Protein AF-A0A516G9T6-F1 (afdb_monomer)

Organism: NCBI:txid2594265

Radius of gyration: 24.26 Å; Cα contacts (8 Å, |Δi|>4): 160; chains: 1; bounding box: 57×53×66 Å

Mean predicted aligned error: 9.52 Å

pLDDT: mean 86.45, std 19.65, range [37.66, 98.88]

InterPro domains:
  IPR012312 Hemerythrin-like [PF01814] (5-90)

Structure (mmCIF, N/CA/C/O backbone):
data_AF-A0A516G9T6-F1
#
_entry.id   AF-A0A516G9T6-F1
#
loop_
_atom_site.group_PDB
_atom_site.id
_atom_site.type_symbol
_atom_site.label_atom_id
_atom_site.label_alt_id
_atom_site.label_comp_id
_atom_site.label_asym_id
_atom_site.label_entity_id
_atom_site.label_seq_id
_atom_site.pdbx_PDB_ins_code
_atom_site.Cartn_x
_atom_site.Cartn_y
_atom_site.Cartn_z
_atom_site.occupancy
_atom_site.B_iso_or_equiv
_atom_site.auth_seq_id
_atom_site.auth_comp_id
_atom_site.auth_asym_id
_atom_site.auth_atom_id
_atom_site.pdbx_PDB_model_num
ATOM 1 N N . MET A 1 1 ? 4.067 16.906 -18.704 1.00 44.69 1 MET A N 1
ATOM 2 C CA . MET A 1 1 ? 5.180 16.183 -18.070 1.00 44.69 1 MET A CA 1
ATOM 3 C C . MET A 1 1 ? 4.873 14.726 -18.298 1.00 44.69 1 MET A C 1
ATOM 5 O O . MET A 1 1 ? 3.733 14.348 -18.063 1.00 44.69 1 MET A O 1
ATOM 9 N N . GLU A 1 2 ? 5.794 13.986 -18.907 1.00 51.50 2 GLU A N 1
ATOM 10 C CA . GLU A 1 2 ? 5.689 12.526 -18.926 1.00 51.50 2 GLU A CA 1
ATOM 11 C C . GLU A 1 2 ? 5.876 12.095 -17.473 1.00 51.50 2 GLU A C 1
ATOM 13 O O . GLU A 1 2 ? 6.931 12.361 -16.913 1.00 51.50 2 GLU A O 1
ATOM 18 N N . ASN A 1 3 ? 4.812 11.589 -16.854 1.00 69.69 3 ASN A N 1
ATOM 19 C CA . ASN A 1 3 ? 4.854 11.039 -15.507 1.00 69.69 3 ASN A CA 1
ATOM 20 C C . ASN A 1 3 ? 5.353 9.601 -15.669 1.00 69.69 3 ASN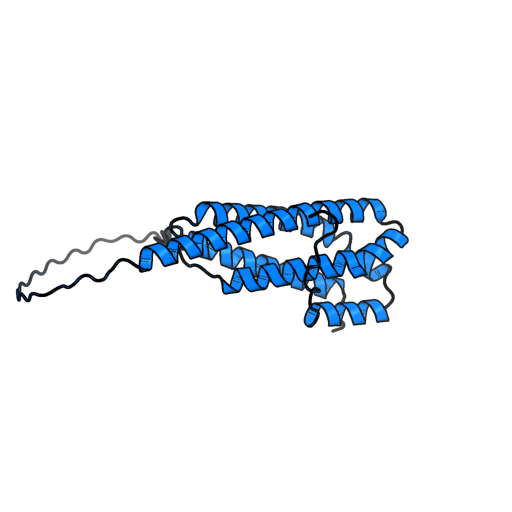 A C 1
ATOM 22 O O . ASN A 1 3 ? 4.732 8.811 -16.388 1.00 69.69 3 ASN A O 1
ATOM 26 N N . THR A 1 4 ? 6.529 9.299 -15.139 1.00 85.06 4 THR A N 1
ATOM 27 C CA . THR A 1 4 ? 7.123 7.961 -15.225 1.00 85.06 4 THR A CA 1
ATOM 28 C C . THR A 1 4 ? 6.288 6.951 -14.436 1.00 85.06 4 THR A C 1
ATOM 30 O O . THR A 1 4 ? 5.456 7.323 -13.608 1.00 85.06 4 THR A O 1
ATOM 33 N N . LEU A 1 5 ? 6.499 5.655 -14.689 1.00 90.69 5 LEU A N 1
ATOM 34 C CA . LEU A 1 5 ? 5.859 4.614 -13.881 1.00 90.69 5 LEU A CA 1
ATOM 35 C C . LEU A 1 5 ? 6.295 4.733 -12.412 1.00 90.69 5 LEU A C 1
ATOM 37 O O . LEU A 1 5 ? 5.455 4.642 -11.526 1.00 90.69 5 LEU A O 1
ATOM 41 N N . THR A 1 6 ? 7.581 5.017 -12.181 1.00 93.94 6 THR A N 1
ATOM 42 C CA . THR A 1 6 ? 8.147 5.281 -10.850 1.00 93.94 6 THR A CA 1
ATOM 43 C C . THR A 1 6 ? 7.409 6.417 -10.138 1.00 93.94 6 THR A C 1
ATOM 45 O O . THR A 1 6 ? 6.857 6.203 -9.068 1.00 93.94 6 THR A O 1
ATOM 48 N N . GLU A 1 7 ? 7.280 7.589 -10.768 1.00 93.06 7 GLU A N 1
ATOM 49 C CA . GLU A 1 7 ? 6.561 8.737 -10.182 1.00 93.06 7 GLU A CA 1
ATOM 50 C C . GLU A 1 7 ? 5.063 8.454 -9.951 1.00 93.06 7 GLU A C 1
ATOM 52 O O . GLU A 1 7 ? 4.405 9.107 -9.138 1.00 93.06 7 GLU A O 1
ATOM 57 N N . ALA A 1 8 ? 4.469 7.520 -10.700 1.00 93.50 8 ALA A N 1
ATOM 58 C CA . ALA A 1 8 ? 3.094 7.095 -10.469 1.00 93.50 8 ALA A CA 1
ATOM 59 C C . ALA A 1 8 ? 2.949 6.197 -9.239 1.00 93.50 8 ALA A C 1
ATOM 61 O O . ALA A 1 8 ? 2.001 6.408 -8.487 1.00 93.50 8 ALA A O 1
ATOM 62 N N . LEU A 1 9 ? 3.878 5.261 -9.044 1.00 96.69 9 LEU A N 1
ATOM 63 C CA . LEU A 1 9 ? 3.894 4.337 -7.911 1.00 96.69 9 LEU A CA 1
ATOM 64 C C . LEU A 1 9 ? 4.307 5.039 -6.608 1.00 96.69 9 LEU A C 1
ATOM 66 O O . LEU A 1 9 ? 3.605 4.907 -5.615 1.00 96.69 9 LEU A O 1
ATOM 70 N N . GLU A 1 10 ? 5.340 5.887 -6.631 1.00 97.06 10 GLU A N 1
ATOM 71 C CA . GLU A 1 10 ? 5.761 6.686 -5.462 1.00 97.06 10 GLU A CA 1
ATOM 72 C C . GLU A 1 10 ? 4.632 7.599 -4.957 1.00 97.06 10 GLU A C 1
ATOM 74 O O . GLU A 1 10 ? 4.370 7.689 -3.763 1.00 97.06 10 GLU A O 1
ATOM 79 N N . ARG A 1 11 ? 3.881 8.235 -5.867 1.00 96.25 11 ARG A N 1
ATOM 80 C CA . ARG A 1 11 ? 2.702 9.021 -5.470 1.00 96.25 11 ARG A CA 1
ATOM 81 C C . ARG A 1 11 ? 1.624 8.149 -4.822 1.00 96.25 11 ARG A C 1
ATOM 83 O O . ARG A 1 11 ? 0.916 8.619 -3.940 1.00 96.25 11 ARG A O 1
ATOM 90 N N . GLU A 1 12 ? 1.443 6.920 -5.297 1.00 97.00 12 GLU A N 1
ATOM 91 C CA . GLU A 1 12 ? 0.468 6.004 -4.710 1.00 97.00 12 GLU A CA 1
ATOM 92 C C . GLU A 1 12 ? 0.887 5.569 -3.298 1.00 97.00 12 GLU A C 1
ATOM 94 O O . GLU A 1 12 ? 0.025 5.514 -2.423 1.00 97.00 12 GLU A O 1
ATOM 99 N N . HIS A 1 13 ? 2.185 5.348 -3.055 1.00 98.38 13 HIS A N 1
ATOM 100 C CA . HIS A 1 13 ? 2.726 5.152 -1.705 1.00 98.38 13 HIS A CA 1
ATOM 101 C C . HIS A 1 13 ? 2.386 6.323 -0.790 1.00 98.38 13 HIS A C 1
ATOM 103 O O . HIS A 1 13 ? 1.753 6.113 0.243 1.00 98.38 13 HIS A O 1
ATOM 109 N N . ASP A 1 14 ? 2.699 7.552 -1.214 1.00 98.38 14 ASP A N 1
ATOM 110 C CA . ASP A 1 14 ? 2.382 8.762 -0.447 1.00 98.38 14 ASP A CA 1
ATOM 111 C C . ASP A 1 14 ? 0.879 8.844 -0.102 1.00 98.38 14 ASP A C 1
ATOM 113 O O . ASP A 1 14 ? 0.498 9.243 0.999 1.00 98.38 14 ASP A O 1
ATOM 117 N N . GLU A 1 15 ? -0.002 8.477 -1.041 1.00 97.94 15 GLU A N 1
ATOM 118 C CA . GLU A 1 15 ? -1.457 8.485 -0.844 1.00 97.94 15 GLU A CA 1
ATOM 119 C C . GLU A 1 15 ? -1.938 7.392 0.129 1.00 97.94 15 GLU A C 1
ATOM 121 O O . GLU A 1 15 ? -2.849 7.643 0.929 1.00 97.94 15 GLU A O 1
ATOM 126 N N . ILE A 1 16 ? -1.350 6.192 0.072 1.00 98.62 16 ILE A N 1
ATOM 127 C CA . ILE A 1 16 ? -1.644 5.079 0.986 1.00 98.62 16 ILE A CA 1
ATOM 128 C C . ILE A 1 16 ? -1.193 5.433 2.404 1.00 98.62 16 ILE A C 1
ATOM 130 O O . ILE A 1 16 ? -2.004 5.355 3.334 1.00 98.62 16 ILE A O 1
ATOM 134 N N . ASP A 1 17 ? 0.059 5.864 2.554 1.00 98.75 17 ASP A N 1
ATOM 135 C CA . ASP A 1 17 ? 0.666 6.197 3.841 1.00 98.75 17 ASP A CA 1
ATOM 136 C C . ASP A 1 17 ? -0.103 7.341 4.506 1.00 98.75 17 ASP A C 1
ATOM 138 O O . ASP A 1 17 ? -0.563 7.197 5.639 1.00 98.75 17 ASP A O 1
ATOM 142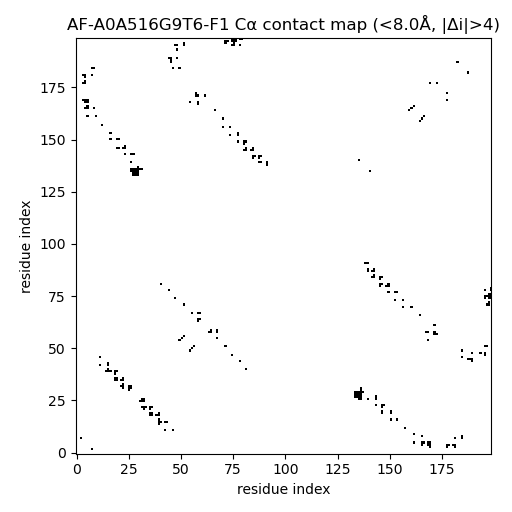 N N . ALA A 1 18 ? -0.395 8.422 3.773 1.00 98.62 18 ALA A N 1
ATOM 143 C CA . ALA A 1 18 ? -1.170 9.544 4.302 1.00 98.62 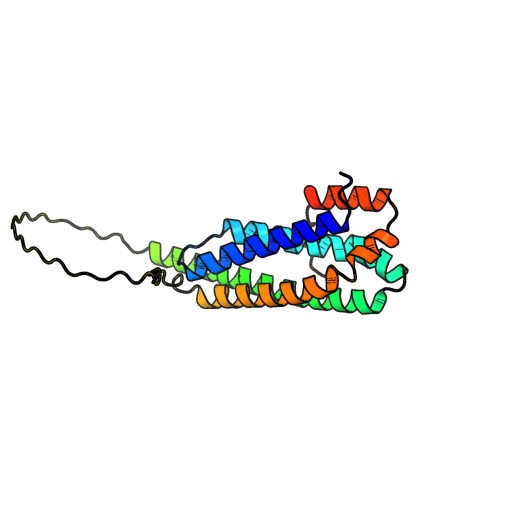18 ALA A CA 1
ATOM 144 C C . ALA A 1 18 ? -2.580 9.136 4.770 1.00 98.62 18 ALA A C 1
ATOM 146 O O . ALA A 1 18 ? -3.099 9.684 5.748 1.00 98.62 18 ALA A O 1
ATOM 147 N N . GLY A 1 19 ? -3.227 8.187 4.085 1.00 98.62 19 GLY A N 1
ATOM 148 C CA . GLY A 1 19 ? -4.538 7.671 4.481 1.00 98.62 19 GLY A CA 1
ATOM 149 C C . GLY A 1 19 ? -4.485 6.841 5.768 1.00 98.62 19 GLY A C 1
ATOM 150 O O . GLY A 1 19 ? -5.335 7.008 6.649 1.00 98.62 19 GLY A O 1
ATOM 151 N N . LEU A 1 20 ? -3.477 5.976 5.905 1.00 98.75 20 LEU A N 1
ATOM 152 C CA . LEU A 1 20 ? -3.258 5.168 7.108 1.00 98.75 20 LEU A CA 1
ATOM 153 C C . LEU A 1 20 ? -2.836 6.033 8.302 1.00 98.75 20 LEU A C 1
ATOM 155 O O . LEU A 1 20 ? -3.409 5.889 9.382 1.00 98.75 20 LEU A O 1
ATOM 159 N N . GLU A 1 21 ? -1.930 6.991 8.107 1.00 98.62 21 GLU A N 1
ATOM 160 C CA . GLU A 1 21 ? -1.541 7.977 9.123 1.00 98.62 21 GLU A CA 1
ATOM 161 C C . GLU A 1 21 ? -2.759 8.764 9.616 1.00 98.62 21 GLU A C 1
ATOM 163 O O . GLU A 1 21 ? -3.033 8.816 10.816 1.00 98.62 21 GLU A O 1
ATOM 168 N N . ALA A 1 22 ? -3.563 9.309 8.697 1.00 98.44 22 ALA A N 1
ATOM 169 C CA . ALA A 1 22 ? -4.764 10.060 9.048 1.00 98.44 22 ALA A CA 1
ATOM 170 C C . ALA A 1 22 ? -5.785 9.215 9.826 1.00 98.44 22 ALA A C 1
ATOM 172 O O . ALA A 1 22 ? -6.520 9.756 10.663 1.00 98.44 22 ALA A O 1
ATOM 173 N N . PHE A 1 23 ? -5.868 7.913 9.541 1.00 98.56 23 PHE A N 1
ATOM 174 C CA . PHE A 1 23 ? -6.701 6.981 10.289 1.00 98.56 23 PHE A CA 1
ATOM 175 C C . PHE A 1 23 ? -6.148 6.725 11.700 1.00 98.56 23 PHE A C 1
ATOM 177 O O . PHE A 1 23 ? -6.901 6.887 12.665 1.00 98.56 23 PHE A O 1
ATOM 184 N N . GLY A 1 24 ? -4.858 6.398 11.830 1.00 97.81 24 GLY A N 1
ATOM 185 C CA . GLY A 1 24 ? -4.181 6.164 13.111 1.00 97.81 24 GLY A CA 1
ATOM 186 C C . GLY A 1 24 ? -4.242 7.378 14.041 1.00 97.81 24 GLY A C 1
ATOM 187 O O . GLY A 1 24 ? -4.751 7.279 15.158 1.00 97.81 24 GLY A O 1
ATOM 188 N N . GLU A 1 25 ? -3.880 8.564 13.539 1.00 97.06 25 GLU A N 1
ATOM 189 C CA . GLU A 1 25 ? -4.024 9.835 14.265 1.00 97.06 25 GLU A CA 1
ATOM 190 C C . GLU A 1 25 ? -5.480 10.102 14.671 1.00 97.06 25 GLU A C 1
ATOM 192 O O . GLU A 1 25 ? -5.764 10.676 15.726 1.00 97.06 25 GLU A O 1
ATOM 197 N N . GLY A 1 26 ? -6.427 9.693 13.823 1.00 96.81 26 GLY A N 1
ATOM 198 C CA . GLY A 1 26 ? -7.848 9.733 14.124 1.00 96.81 26 GLY A CA 1
ATOM 199 C C . GLY A 1 26 ? -8.184 8.910 15.365 1.00 96.81 26 GLY A C 1
ATOM 200 O O . GLY A 1 26 ? -8.825 9.432 16.280 1.00 96.81 26 GLY A O 1
ATOM 201 N N . LEU A 1 27 ? -7.730 7.656 15.432 1.00 95.75 27 LEU A N 1
ATOM 202 C CA . LEU A 1 27 ? -7.949 6.783 16.587 1.00 95.75 27 LEU A CA 1
ATOM 203 C C . LEU A 1 27 ? -7.363 7.378 17.871 1.00 95.75 27 LEU A C 1
ATOM 205 O O . LEU A 1 27 ? -8.071 7.442 18.880 1.00 95.75 27 LEU A O 1
ATOM 209 N N . ASP A 1 28 ? -6.134 7.886 17.823 1.00 93.62 28 ASP A N 1
ATOM 210 C CA . ASP A 1 28 ? -5.468 8.523 18.966 1.00 93.62 28 ASP A CA 1
ATOM 211 C C . ASP A 1 28 ? -6.190 9.789 19.432 1.00 93.62 28 ASP A C 1
ATOM 213 O O . ASP A 1 28 ? -6.261 10.084 20.629 1.00 93.62 28 ASP A O 1
ATOM 217 N N . ALA A 1 29 ? -6.797 10.515 18.492 1.00 94.00 29 ALA A N 1
ATOM 218 C CA . ALA A 1 29 ? -7.570 11.712 18.775 1.00 94.00 29 ALA A CA 1
ATOM 219 C C . ALA A 1 29 ? -9.034 11.443 19.181 1.00 94.00 29 ALA A C 1
ATOM 221 O O . ALA A 1 29 ? -9.794 12.395 19.386 1.00 94.00 29 ALA A O 1
ATOM 222 N N . GLY A 1 30 ? -9.463 10.180 19.263 1.00 93.62 30 GLY A N 1
ATOM 223 C CA . GLY A 1 30 ? -10.852 9.827 19.573 1.00 93.62 30 GLY A CA 1
ATOM 224 C C . GLY A 1 30 ? -11.828 10.030 18.406 1.00 93.62 30 GLY A C 1
ATOM 225 O O . GLY A 1 30 ? -13.038 10.111 18.617 1.00 93.62 30 GLY A O 1
ATOM 226 N N . ASN A 1 31 ? -11.324 10.135 17.177 1.00 93.12 31 ASN A N 1
ATOM 227 C CA . ASN A 1 31 ? -12.076 10.392 15.954 1.00 93.12 31 ASN A CA 1
ATOM 228 C C . ASN A 1 31 ? -11.954 9.224 14.963 1.00 93.12 31 ASN A C 1
ATOM 230 O O . ASN A 1 31 ? -10.957 9.078 14.260 1.00 93.12 31 ASN A O 1
ATOM 234 N N . PHE A 1 32 ? -13.007 8.420 14.853 1.00 94.69 32 PHE A N 1
ATOM 235 C CA . PHE A 1 32 ? -13.027 7.277 13.945 1.00 94.69 32 PHE A CA 1
ATOM 236 C C . PHE A 1 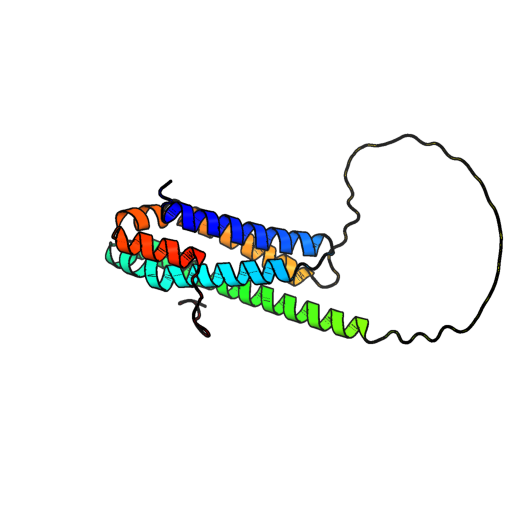32 ? -13.192 7.708 12.475 1.00 94.69 32 PHE A C 1
ATOM 238 O O . PHE A 1 32 ? -14.267 8.160 12.076 1.00 94.69 32 PHE A O 1
ATOM 245 N N . ARG A 1 33 ? -12.141 7.545 11.657 1.00 95.50 33 ARG A N 1
ATOM 246 C CA . ARG A 1 33 ? -12.108 7.946 10.236 1.00 95.50 33 ARG A CA 1
ATOM 247 C C . ARG A 1 33 ? -12.195 6.754 9.275 1.00 95.50 33 ARG A C 1
ATOM 249 O O . ARG A 1 33 ? -11.268 6.489 8.519 1.00 95.50 33 ARG A O 1
ATOM 256 N N . GLU A 1 34 ? -13.319 6.042 9.291 1.00 94.81 34 GLU A N 1
ATOM 257 C CA . GLU A 1 34 ? -13.524 4.825 8.480 1.00 94.81 34 GLU A CA 1
ATOM 258 C C . GLU A 1 34 ? -13.224 5.005 6.981 1.00 94.81 34 GLU A C 1
ATOM 260 O O . GLU A 1 34 ? -12.648 4.118 6.349 1.00 94.81 34 GLU A O 1
ATOM 265 N N . ASP A 1 35 ? -13.594 6.155 6.416 1.00 97.00 35 ASP A N 1
ATOM 266 C CA . ASP A 1 35 ? -13.404 6.442 4.992 1.00 97.00 35 ASP A CA 1
ATOM 267 C C . ASP A 1 35 ? -11.921 6.570 4.599 1.00 97.00 35 ASP A C 1
ATOM 269 O O . ASP A 1 35 ? -11.590 6.331 3.437 1.00 97.00 35 ASP A O 1
ATOM 273 N N . GLU A 1 36 ? -11.034 6.955 5.529 1.00 98.06 36 GLU A N 1
ATOM 274 C CA . GLU A 1 36 ? -9.581 6.998 5.287 1.00 98.06 36 GLU A CA 1
ATOM 275 C C . GLU A 1 36 ? -9.022 5.579 5.191 1.00 98.06 36 GLU A C 1
ATOM 277 O O . GLU A 1 36 ? -8.430 5.224 4.172 1.00 98.06 36 GLU A O 1
ATOM 282 N N . LEU A 1 37 ? -9.320 4.731 6.185 1.00 98.44 37 LEU A N 1
ATOM 283 C CA . LEU A 1 37 ? -8.905 3.327 6.173 1.00 98.44 37 LEU A CA 1
ATOM 284 C C . LEU A 1 37 ? -9.442 2.596 4.943 1.00 98.44 37 LEU A C 1
ATOM 286 O O . LEU A 1 37 ? -8.699 1.896 4.268 1.00 98.44 37 LEU A O 1
ATOM 290 N N . THR A 1 38 ? -10.725 2.778 4.622 1.00 98.06 38 THR A N 1
ATOM 291 C CA . THR A 1 38 ? -11.356 2.095 3.485 1.00 98.06 38 THR A CA 1
ATOM 292 C C . THR A 1 38 ? -10.662 2.442 2.170 1.00 98.06 38 THR A C 1
ATOM 294 O O . THR A 1 38 ? -10.434 1.558 1.344 1.00 98.06 38 THR A O 1
ATOM 297 N N . ARG A 1 39 ? -10.313 3.718 1.962 1.00 97.56 39 ARG A N 1
ATOM 298 C CA . ARG A 1 39 ? -9.598 4.155 0.757 1.00 97.56 39 ARG A CA 1
ATOM 299 C C . ARG A 1 39 ? -8.169 3.626 0.725 1.00 97.56 39 ARG A C 1
ATOM 301 O O . ARG A 1 39 ? -7.785 3.051 -0.290 1.00 97.56 39 ARG A O 1
ATOM 308 N N . ALA A 1 40 ? -7.422 3.773 1.818 1.00 98.56 40 ALA A N 1
ATOM 309 C CA . ALA A 1 40 ? -6.033 3.328 1.892 1.00 98.56 40 ALA A CA 1
ATOM 310 C C . ALA A 1 40 ? -5.909 1.803 1.737 1.00 98.56 40 ALA A C 1
ATOM 312 O O . ALA A 1 40 ? -5.104 1.332 0.942 1.00 98.56 40 ALA A O 1
ATOM 313 N N . ALA A 1 41 ? -6.772 1.022 2.392 1.00 98.56 41 ALA A N 1
ATOM 314 C CA . ALA A 1 41 ? -6.790 -0.437 2.282 1.00 98.56 41 ALA A CA 1
ATOM 315 C C . ALA A 1 41 ? -7.116 -0.918 0.858 1.00 98.56 41 ALA A C 1
ATOM 317 O O . ALA A 1 41 ? -6.522 -1.878 0.362 1.00 98.56 41 ALA A O 1
ATOM 318 N N . GLN A 1 42 ? -8.055 -0.254 0.175 1.00 97.62 42 GLN A N 1
ATOM 319 C CA . GLN A 1 42 ? -8.372 -0.559 -1.223 1.00 97.62 42 GLN A CA 1
ATOM 320 C C . GLN A 1 42 ? -7.210 -0.215 -2.158 1.00 97.62 42 GLN A C 1
ATOM 322 O O . GLN A 1 42 ? -6.903 -1.016 -3.042 1.00 97.62 42 GLN A O 1
ATOM 327 N N . ALA A 1 43 ? -6.572 0.941 -1.960 1.00 97.94 43 ALA A N 1
ATOM 328 C CA . ALA A 1 43 ? -5.399 1.352 -2.722 1.00 97.94 43 ALA A CA 1
ATOM 329 C C . ALA A 1 43 ? -4.232 0.380 -2.505 1.00 97.94 43 ALA A C 1
ATOM 331 O O . ALA A 1 43 ? -3.733 -0.171 -3.476 1.00 97.94 43 ALA A O 1
ATOM 332 N N . LEU A 1 44 ? -3.900 0.044 -1.256 1.00 98.62 44 LEU A N 1
ATOM 333 C CA . LEU A 1 44 ? -2.813 -0.876 -0.915 1.00 98.62 44 LEU A CA 1
ATOM 334 C C . LEU A 1 44 ? -3.008 -2.278 -1.508 1.00 98.62 44 LEU A C 1
ATOM 336 O O . LEU A 1 44 ? -2.104 -2.828 -2.135 1.00 98.62 44 LEU A O 1
ATOM 340 N N . ARG A 1 45 ? -4.210 -2.859 -1.403 1.00 98.62 45 ARG A N 1
ATOM 341 C CA . ARG A 1 45 ? -4.487 -4.161 -2.038 1.00 98.62 45 ARG A CA 1
ATOM 342 C C . ARG A 1 45 ? -4.412 -4.090 -3.564 1.00 98.62 45 ARG A C 1
ATOM 344 O O . ARG A 1 45 ? -3.929 -5.024 -4.205 1.00 98.62 45 ARG A O 1
ATOM 351 N N . ARG A 1 46 ? -4.887 -2.989 -4.157 1.00 98.12 46 ARG A N 1
ATOM 352 C CA . ARG A 1 46 ? -4.788 -2.747 -5.602 1.00 98.12 46 ARG A CA 1
ATOM 353 C C . ARG A 1 46 ? -3.326 -2.611 -6.040 1.00 98.12 46 ARG A C 1
ATOM 355 O O . ARG A 1 46 ? -2.975 -3.169 -7.077 1.00 98.12 46 ARG A O 1
ATOM 362 N N . HIS A 1 47 ? -2.513 -1.906 -5.267 1.00 98.38 47 HIS A N 1
ATOM 363 C CA . HIS A 1 47 ? -1.091 -1.704 -5.502 1.00 98.38 47 HIS A CA 1
ATOM 364 C C . HIS A 1 47 ? -0.346 -3.046 -5.525 1.00 98.38 47 HIS A C 1
ATOM 366 O O . HIS A 1 47 ? 0.182 -3.437 -6.564 1.00 98.38 47 HIS A O 1
ATOM 372 N N . ILE A 1 48 ? -0.482 -3.847 -4.463 1.00 98.62 48 ILE A N 1
ATOM 373 C CA . ILE A 1 48 ? 0.100 -5.198 -4.378 1.00 98.62 48 ILE A CA 1
ATOM 374 C C . ILE A 1 48 ? -0.329 -6.074 -5.570 1.00 98.62 48 ILE A C 1
ATOM 376 O O . ILE A 1 48 ? 0.486 -6.779 -6.170 1.00 98.62 48 ILE A O 1
ATOM 380 N N . TYR A 1 49 ? -1.608 -6.018 -5.966 1.00 98.62 49 TYR A N 1
ATOM 381 C CA . TYR A 1 49 ? -2.089 -6.744 -7.144 1.00 98.62 49 TYR A CA 1
ATOM 382 C C . TYR A 1 49 ? -1.385 -6.312 -8.435 1.00 98.62 49 TYR A C 1
ATOM 384 O O . TYR A 1 49 ? -1.022 -7.181 -9.237 1.00 98.62 49 TYR A O 1
ATOM 392 N N . LEU A 1 50 ? -1.210 -5.003 -8.662 1.00 98.19 50 LEU A N 1
ATOM 393 C CA . LEU A 1 50 ? -0.505 -4.495 -9.840 1.00 98.19 50 LEU A CA 1
ATOM 394 C C . LEU A 1 50 ? 0.891 -5.078 -9.916 1.00 98.19 50 LEU A C 1
ATOM 396 O O . LEU A 1 50 ? 1.326 -5.549 -10.971 1.00 98.19 50 LEU A O 1
ATOM 400 N N . GLU A 1 51 ? 1.588 -5.042 -8.794 1.00 98.31 51 GLU A N 1
ATOM 401 C CA . GLU A 1 51 ? 2.989 -5.388 -8.759 1.00 98.31 51 GLU A CA 1
ATOM 402 C C . GLU A 1 51 ? 3.195 -6.877 -8.965 1.00 98.31 51 GLU A C 1
ATOM 404 O O . GLU A 1 51 ? 3.916 -7.286 -9.878 1.00 98.31 51 GLU A O 1
ATOM 409 N N . GLU A 1 52 ? 2.480 -7.708 -8.212 1.00 98.69 52 GLU A N 1
ATOM 410 C CA . GLU A 1 52 ? 2.589 -9.160 -8.324 1.00 98.69 52 GLU A CA 1
ATOM 411 C C . GLU A 1 52 ? 2.138 -9.676 -9.694 1.00 98.69 52 GLU A C 1
ATOM 413 O O . GLU A 1 52 ? 2.729 -10.620 -10.237 1.00 98.69 52 GLU A O 1
ATOM 418 N N . THR A 1 53 ? 1.118 -9.045 -10.280 1.00 97.94 53 THR A N 1
ATOM 419 C CA . THR A 1 53 ? 0.517 -9.501 -11.539 1.00 97.94 53 THR A CA 1
ATOM 420 C C . THR A 1 53 ? 1.256 -8.977 -12.764 1.00 97.94 53 THR A C 1
ATOM 422 O O . THR A 1 53 ? 1.389 -9.710 -13.749 1.00 97.94 53 THR A O 1
ATOM 425 N N . PHE A 1 54 ? 1.744 -7.736 -12.735 1.00 96.50 54 PHE A N 1
ATOM 426 C CA . PHE A 1 54 ? 2.255 -7.067 -13.932 1.00 96.50 54 PHE A CA 1
ATOM 427 C C . PHE A 1 54 ? 3.710 -6.609 -13.828 1.00 96.50 54 PHE A C 1
ATOM 429 O O . PHE A 1 54 ? 4.436 -6.745 -14.814 1.00 96.50 54 PHE A O 1
ATOM 436 N N . LEU A 1 55 ? 4.166 -6.113 -12.674 1.00 97.50 55 LEU A N 1
ATOM 437 C CA . LEU A 1 55 ? 5.521 -5.563 -12.526 1.00 97.50 55 LEU A CA 1
ATOM 438 C C . LEU A 1 55 ? 6.567 -6.648 -12.229 1.00 97.50 55 LEU A C 1
ATOM 440 O O . LEU A 1 55 ? 7.597 -6.751 -12.896 1.00 97.50 55 LEU A O 1
ATOM 444 N N . PHE A 1 56 ? 6.306 -7.512 -11.255 1.00 98.44 56 PHE A N 1
ATOM 445 C CA . PHE A 1 56 ? 7.248 -8.523 -10.785 1.00 98.44 56 PHE A CA 1
ATOM 446 C C . PHE A 1 56 ? 7.535 -9.635 -11.804 1.00 98.44 56 PHE A C 1
ATOM 448 O O . PHE A 1 56 ? 8.690 -10.072 -11.881 1.00 98.44 56 PHE A O 1
ATOM 455 N N . PRO A 1 57 ? 6.579 -10.129 -12.620 1.00 97.94 57 PRO A N 1
ATOM 456 C CA . PRO A 1 57 ? 6.881 -11.151 -13.623 1.00 97.94 57 PRO A CA 1
ATOM 457 C C . PRO A 1 57 ? 7.983 -10.757 -14.631 1.00 97.94 57 PRO A C 1
ATOM 459 O O . PRO A 1 57 ? 8.943 -11.528 -14.761 1.00 97.94 57 PRO A O 1
ATOM 462 N N . PRO A 1 58 ? 7.936 -9.590 -15.310 1.00 97.31 58 PRO A N 1
ATOM 463 C CA . PRO A 1 58 ? 9.020 -9.174 -16.200 1.00 97.31 58 PRO A CA 1
ATOM 464 C C . PRO A 1 58 ? 10.328 -8.879 -15.452 1.00 97.31 58 PRO A C 1
ATOM 466 O O . PRO A 1 58 ? 11.398 -9.205 -15.969 1.00 97.31 58 PRO A O 1
ATOM 469 N N . LEU A 1 59 ? 10.283 -8.366 -14.217 1.00 97.94 59 LEU A N 1
ATOM 470 C CA . LEU A 1 59 ? 11.487 -8.174 -13.398 1.00 97.94 59 LEU A CA 1
ATOM 471 C C . LEU A 1 59 ? 12.183 -9.502 -13.064 1.00 97.94 59 LEU A C 1
ATOM 473 O O . LEU A 1 59 ? 13.403 -9.623 -13.220 1.00 97.94 59 LEU A O 1
ATOM 477 N N . ARG A 1 60 ? 11.424 -10.539 -12.683 1.00 97.75 60 ARG A N 1
ATOM 478 C CA . ARG A 1 60 ? 11.962 -11.898 -12.481 1.00 97.75 60 ARG A CA 1
ATOM 479 C C . ARG A 1 60 ? 12.622 -12.424 -13.752 1.00 97.75 60 ARG A C 1
ATOM 481 O O . ARG A 1 60 ? 13.731 -12.954 -13.683 1.00 97.75 60 ARG A O 1
ATOM 488 N N . ALA A 1 61 ? 11.977 -12.242 -14.906 1.00 97.75 61 ALA A N 1
ATOM 489 C CA . ALA A 1 61 ? 12.525 -12.649 -16.200 1.00 97.75 61 ALA A CA 1
ATOM 490 C C . ALA A 1 61 ? 13.824 -11.899 -16.561 1.00 97.75 61 ALA A C 1
ATOM 492 O O . ALA A 1 61 ? 14.696 -12.469 -17.216 1.00 97.75 61 ALA A O 1
ATOM 493 N N . ALA A 1 62 ? 13.983 -10.662 -16.084 1.00 96.88 62 ALA A N 1
ATOM 494 C CA . ALA A 1 62 ? 15.189 -9.851 -16.238 1.00 96.88 62 ALA A CA 1
ATOM 495 C C . ALA A 1 62 ? 16.296 -10.154 -15.204 1.00 96.88 62 ALA A C 1
ATOM 497 O O . ALA A 1 62 ? 17.339 -9.502 -15.215 1.00 96.88 62 ALA A O 1
ATOM 498 N N . GLY A 1 63 ? 16.110 -11.149 -14.328 1.00 97.62 63 GLY A N 1
ATOM 499 C CA . GLY A 1 63 ? 17.119 -11.584 -13.358 1.00 97.62 63 GLY A CA 1
ATOM 500 C C . GLY A 1 63 ? 16.992 -10.972 -11.960 1.00 97.62 63 GLY A C 1
ATOM 501 O O . GLY A 1 63 ? 17.825 -11.267 -11.105 1.00 97.62 63 GLY A O 1
ATOM 502 N N . MET A 1 64 ? 15.937 -10.203 -11.676 1.00 97.88 64 MET A N 1
ATOM 503 C CA . MET A 1 64 ? 15.673 -9.597 -10.357 1.00 97.88 64 MET A CA 1
ATOM 504 C C . MET A 1 64 ? 15.011 -10.564 -9.366 1.00 97.88 64 MET A C 1
ATOM 506 O O . MET A 1 64 ? 14.225 -10.157 -8.515 1.00 97.88 64 MET A O 1
ATOM 510 N N . LEU A 1 65 ? 15.299 -11.865 -9.459 1.00 97.56 65 LEU A N 1
ATOM 511 C CA . LEU A 1 65 ? 14.613 -12.859 -8.634 1.00 97.56 65 LEU A CA 1
ATOM 512 C C . LEU A 1 65 ? 14.806 -12.626 -7.120 1.00 97.56 65 LEU A C 1
ATOM 514 O O . LEU A 1 65 ? 13.797 -12.634 -6.422 1.00 97.56 65 LEU A O 1
ATOM 518 N N . PRO A 1 66 ? 16.026 -12.397 -6.581 1.00 98.19 66 PRO A N 1
ATOM 519 C CA . PRO A 1 66 ? 16.180 -12.220 -5.137 1.00 98.19 66 PRO A CA 1
ATOM 520 C C . PRO A 1 66 ? 15.446 -10.988 -4.575 1.00 98.19 66 PRO A C 1
ATOM 522 O O . PRO A 1 66 ? 14.730 -11.176 -3.597 1.00 98.19 66 PRO A O 1
ATOM 525 N N . PRO A 1 67 ? 15.534 -9.778 -5.176 1.00 98.00 67 PRO A N 1
ATOM 526 C CA . PRO A 1 67 ? 14.725 -8.635 -4.740 1.00 98.00 67 PRO A CA 1
ATOM 527 C C . PRO A 1 67 ? 13.218 -8.905 -4.795 1.00 98.00 67 PRO A C 1
ATOM 529 O O . PRO A 1 67 ? 12.526 -8.655 -3.817 1.00 98.00 67 PRO A O 1
ATOM 532 N N . VAL A 1 68 ? 12.715 -9.511 -5.877 1.00 98.69 68 VAL A N 1
ATOM 533 C CA . VAL A 1 68 ? 11.279 -9.818 -5.997 1.00 98.69 68 VAL A CA 1
ATOM 534 C C . VAL A 1 68 ? 10.808 -10.805 -4.923 1.00 98.69 68 VAL A C 1
ATOM 536 O O . VAL A 1 68 ? 9.713 -10.658 -4.398 1.00 98.69 68 VAL A O 1
ATOM 539 N N . LEU A 1 69 ? 11.614 -11.806 -4.554 1.00 98.50 69 LEU A N 1
ATOM 540 C CA . LEU A 1 69 ? 11.240 -12.738 -3.480 1.00 98.50 69 LEU A CA 1
ATOM 541 C C . LEU A 1 69 ? 11.143 -12.059 -2.106 1.00 98.50 69 LEU A C 1
ATOM 543 O O . LEU A 1 69 ? 10.385 -12.534 -1.262 1.00 98.50 69 LEU A O 1
ATOM 547 N N . VAL A 1 70 ? 11.907 -10.986 -1.879 1.00 98.62 70 VAL A N 1
ATOM 548 C CA . VAL A 1 70 ? 11.785 -10.162 -0.669 1.00 98.62 70 VAL A CA 1
ATOM 549 C C . VAL A 1 70 ? 10.457 -9.407 -0.692 1.00 98.62 70 VAL A C 1
ATOM 551 O O . VAL A 1 70 ? 9.701 -9.538 0.265 1.00 98.62 70 VAL A O 1
ATOM 554 N N . MET A 1 71 ? 10.126 -8.738 -1.803 1.00 98.75 71 MET A N 1
ATOM 555 C CA . MET A 1 71 ? 8.853 -8.014 -1.948 1.00 98.75 71 MET A CA 1
ATOM 556 C C . MET A 1 71 ? 7.648 -8.938 -1.759 1.00 98.75 71 MET A C 1
ATOM 558 O O . MET A 1 71 ? 6.801 -8.662 -0.925 1.00 98.75 71 MET A O 1
ATOM 562 N N . LEU A 1 72 ? 7.626 -10.115 -2.399 1.00 98.81 72 LEU A N 1
ATOM 563 C CA . LEU A 1 72 ? 6.527 -11.080 -2.234 1.00 98.81 72 LEU A CA 1
ATOM 564 C C . LEU A 1 72 ? 6.338 -11.550 -0.784 1.00 98.81 72 LEU A C 1
ATOM 566 O O . LEU A 1 72 ? 5.219 -11.829 -0.361 1.00 98.81 72 LEU A O 1
ATOM 570 N N . ARG A 1 73 ? 7.427 -11.681 -0.017 1.00 98.81 73 ARG A N 1
ATOM 571 C CA . ARG A 1 73 ? 7.335 -12.039 1.403 1.00 98.81 73 ARG A CA 1
ATOM 572 C C . ARG A 1 73 ? 6.743 -10.893 2.217 1.00 98.81 73 ARG A C 1
ATOM 574 O O . ARG A 1 73 ? 5.906 -11.142 3.081 1.00 98.81 73 ARG A O 1
ATOM 581 N N . GLU A 1 74 ? 7.201 -9.678 1.955 1.00 98.81 74 GLU A N 1
ATOM 582 C CA . GLU A 1 74 ? 6.758 -8.473 2.654 1.00 98.81 74 GLU A CA 1
ATOM 583 C C . GLU A 1 74 ? 5.310 -8.133 2.312 1.00 98.81 74 GLU A C 1
ATOM 585 O O . GLU A 1 74 ? 4.542 -7.863 3.222 1.00 98.81 74 GLU A O 1
ATOM 590 N N . HIS A 1 75 ? 4.876 -8.313 1.064 1.00 98.88 75 HIS A N 1
ATOM 591 C CA . HIS A 1 75 ? 3.465 -8.225 0.681 1.00 98.88 75 HIS A CA 1
ATOM 592 C C . HIS A 1 75 ? 2.591 -9.183 1.485 1.00 98.88 75 HIS A C 1
ATOM 594 O O . HIS A 1 75 ? 1.503 -8.812 1.907 1.00 98.88 75 HIS A O 1
ATOM 600 N N . GLY A 1 76 ? 3.056 -10.411 1.736 1.00 98.88 76 GLY A N 1
ATOM 601 C CA . GLY A 1 76 ? 2.341 -11.358 2.593 1.00 98.88 76 GLY A CA 1
ATOM 602 C C . GLY A 1 76 ? 2.242 -10.902 4.053 1.00 98.88 76 GLY A C 1
ATOM 603 O O . GLY A 1 76 ? 1.255 -11.174 4.730 1.00 98.88 76 GLY A O 1
ATOM 604 N N . GLU A 1 77 ? 3.264 -10.219 4.564 1.00 98.88 77 GLU A N 1
ATOM 605 C CA . GLU A 1 77 ? 3.251 -9.624 5.903 1.00 98.88 77 GLU A CA 1
ATOM 606 C C . GLU A 1 77 ? 2.317 -8.411 5.972 1.00 98.88 77 GLU A C 1
ATOM 608 O O . GLU A 1 77 ? 1.400 -8.413 6.791 1.00 98.88 77 GLU A O 1
ATOM 613 N N . ILE A 1 78 ? 2.464 -7.462 5.046 1.00 98.88 78 ILE A N 1
ATOM 614 C CA . ILE A 1 78 ? 1.587 -6.298 4.857 1.00 98.88 78 ILE A CA 1
ATOM 615 C C . ILE A 1 78 ? 0.124 -6.738 4.762 1.00 98.88 78 ILE A C 1
ATOM 617 O O . ILE A 1 78 ? -0.731 -6.210 5.470 1.00 98.88 78 ILE A O 1
ATOM 621 N N . TRP A 1 79 ? -0.168 -7.741 3.930 1.00 98.88 79 TRP A N 1
ATOM 622 C CA . TRP A 1 79 ? -1.523 -8.242 3.716 1.00 98.88 79 TRP A CA 1
ATOM 623 C C . TRP A 1 79 ? -2.155 -8.768 5.004 1.00 98.88 79 TRP A C 1
ATOM 625 O O . TRP A 1 79 ? -3.273 -8.387 5.343 1.00 98.88 79 TRP A O 1
ATOM 635 N N . ARG A 1 80 ? -1.434 -9.608 5.757 1.00 98.88 80 ARG A N 1
ATOM 636 C CA . ARG A 1 80 ? -1.934 -10.150 7.028 1.00 98.88 80 ARG A CA 1
ATOM 637 C C . ARG A 1 80 ? -2.118 -9.074 8.093 1.00 98.88 80 ARG A C 1
ATOM 639 O O . ARG A 1 80 ? -3.082 -9.146 8.850 1.00 98.88 80 ARG A O 1
ATOM 646 N N . THR A 1 81 ? -1.216 -8.098 8.165 1.00 98.88 81 THR A N 1
ATOM 647 C CA . THR A 1 81 ? -1.337 -6.983 9.113 1.00 98.88 81 THR A CA 1
ATOM 648 C C . THR A 1 81 ? -2.532 -6.096 8.762 1.00 98.88 81 THR A C 1
ATOM 650 O O . THR A 1 81 ? -3.290 -5.718 9.653 1.00 98.88 81 THR A O 1
ATOM 653 N N . LEU A 1 82 ? -2.769 -5.833 7.472 1.00 98.88 82 LEU A N 1
ATOM 654 C CA . LEU A 1 82 ? -3.958 -5.116 7.011 1.00 98.88 82 LEU A CA 1
ATOM 655 C C . LEU A 1 82 ? -5.253 -5.887 7.319 1.00 98.88 82 LEU A C 1
ATOM 657 O O . LEU A 1 82 ? -6.212 -5.282 7.793 1.00 98.88 82 LEU A O 1
ATOM 661 N N . ASP A 1 83 ? -5.281 -7.205 7.102 1.00 98.75 83 ASP A N 1
ATOM 662 C CA . ASP A 1 83 ? -6.431 -8.048 7.461 1.00 98.75 83 ASP A CA 1
ATOM 663 C C . ASP A 1 83 ? -6.720 -7.972 8.977 1.00 98.75 83 ASP A C 1
ATOM 665 O O . ASP A 1 83 ? -7.865 -7.771 9.381 1.00 98.75 83 ASP A O 1
ATOM 669 N N . ALA A 1 84 ? -5.685 -8.053 9.823 1.00 98.75 84 ALA A N 1
ATOM 670 C CA . ALA A 1 84 ? -5.830 -7.931 11.277 1.00 98.75 84 ALA A CA 1
ATOM 671 C C . ALA A 1 84 ? -6.347 -6.544 11.705 1.00 98.75 84 ALA A C 1
ATOM 673 O O . ALA A 1 84 ? -7.207 -6.440 12.582 1.00 98.75 84 ALA A O 1
ATOM 674 N N . LEU A 1 85 ? -5.865 -5.478 11.059 1.00 98.69 85 LEU A N 1
ATOM 675 C CA . LEU A 1 85 ? -6.360 -4.121 11.274 1.00 98.69 85 LEU A CA 1
ATOM 676 C C . LEU A 1 85 ? -7.854 -4.002 10.934 1.00 98.69 85 LEU A C 1
ATOM 678 O O . LEU A 1 85 ? -8.635 -3.477 11.731 1.00 98.69 85 LEU A O 1
ATOM 682 N N . GLU A 1 86 ? -8.269 -4.491 9.765 1.00 98.50 86 GLU A N 1
ATOM 683 C CA . GLU A 1 86 ? -9.672 -4.450 9.342 1.00 98.50 86 GLU A CA 1
ATOM 684 C C . GLU A 1 86 ? -10.585 -5.269 10.269 1.00 98.50 86 GLU A C 1
ATOM 686 O O . GLU A 1 86 ? -11.699 -4.826 10.575 1.00 98.50 86 GLU A O 1
ATOM 691 N N . ASP A 1 87 ? -10.110 -6.411 10.774 1.00 98.44 87 ASP A N 1
ATOM 692 C CA . ASP A 1 87 ? -10.823 -7.236 11.754 1.00 98.44 87 ASP A CA 1
ATOM 693 C C . ASP A 1 87 ? -11.040 -6.489 13.083 1.00 98.44 87 ASP A C 1
ATOM 695 O O . ASP A 1 87 ? -12.171 -6.423 13.583 1.00 98.44 87 ASP A O 1
ATOM 699 N N . GLU A 1 88 ? -10.000 -5.859 13.640 1.00 98.12 88 GLU A N 1
ATOM 700 C CA . GLU A 1 88 ? -10.118 -5.055 14.867 1.00 98.12 88 GLU A CA 1
ATOM 701 C C . GLU A 1 88 ? -11.061 -3.861 14.677 1.00 98.12 88 GLU A C 1
ATOM 703 O O . GLU A 1 88 ? -11.886 -3.542 15.543 1.00 98.12 88 GLU A O 1
ATOM 708 N N . VAL A 1 89 ? -11.029 -3.230 13.503 1.00 97.56 89 VAL A N 1
ATOM 709 C CA . VAL A 1 89 ? -11.953 -2.146 13.158 1.00 97.56 89 VAL A CA 1
ATOM 710 C C . VAL A 1 89 ? -13.397 -2.640 13.063 1.00 97.56 89 VAL A C 1
ATOM 712 O O . VAL A 1 89 ? -14.317 -1.974 13.555 1.00 97.56 89 VAL A O 1
ATOM 715 N N . ALA A 1 90 ? -13.633 -3.823 12.498 1.00 97.00 90 ALA A N 1
ATOM 716 C CA . ALA A 1 90 ? -14.960 -4.428 12.474 1.00 97.00 90 ALA A CA 1
ATOM 717 C C . ALA A 1 90 ? -15.485 -4.713 13.896 1.00 97.00 90 ALA A C 1
ATOM 719 O O . ALA A 1 90 ? -16.655 -4.428 14.193 1.00 97.00 90 ALA A O 1
ATOM 720 N N . ILE A 1 91 ? -14.627 -5.202 14.798 1.00 95.75 91 ILE A N 1
ATOM 721 C CA . ILE A 1 91 ? -14.947 -5.445 16.216 1.00 95.75 91 ILE A CA 1
ATOM 722 C C . ILE A 1 91 ? -15.290 -4.135 16.939 1.00 95.75 91 ILE A C 1
ATOM 724 O O . ILE A 1 91 ? -16.299 -4.056 17.657 1.00 95.75 91 ILE A O 1
ATOM 728 N N . LEU A 1 92 ? -14.492 -3.088 16.726 1.00 93.69 92 LEU A N 1
ATOM 729 C CA . LEU A 1 92 ? -14.695 -1.761 17.307 1.00 93.69 92 LEU A CA 1
ATOM 730 C C . LEU A 1 92 ? -16.052 -1.165 16.905 1.00 93.69 92 LEU A C 1
ATOM 732 O O . LEU A 1 92 ? -16.811 -0.672 17.753 1.00 93.69 92 LEU A O 1
ATOM 736 N N . LYS A 1 93 ? -16.407 -1.268 15.620 1.00 93.31 93 LYS A N 1
ATOM 737 C CA . LYS A 1 93 ? -17.703 -0.816 15.093 1.00 93.31 93 LYS A CA 1
ATOM 738 C C . LYS A 1 93 ? -18.871 -1.575 15.721 1.00 93.31 93 LYS A C 1
ATOM 740 O O . LYS A 1 93 ? -19.855 -0.958 16.138 1.00 93.31 93 LYS A O 1
ATOM 745 N N . ALA A 1 94 ? -18.764 -2.899 15.833 1.00 92.06 94 ALA A N 1
ATOM 746 C CA . ALA A 1 94 ? -19.804 -3.731 16.437 1.00 92.06 94 ALA A CA 1
ATOM 747 C C . ALA A 1 94 ? -20.034 -3.385 17.922 1.00 92.06 94 ALA A C 1
ATOM 749 O O . ALA A 1 94 ? -21.179 -3.276 18.371 1.00 92.06 94 ALA A O 1
ATOM 750 N N . SER A 1 95 ? -18.954 -3.142 18.669 1.00 88.62 95 SER A N 1
ATOM 751 C CA . SER A 1 95 ? -18.996 -2.775 20.092 1.00 88.62 95 SER A CA 1
ATOM 752 C C . SER A 1 95 ? -19.624 -1.394 20.329 1.00 88.62 95 SER A C 1
ATOM 754 O O . SER A 1 95 ? -20.394 -1.197 21.278 1.00 88.62 95 SER A O 1
ATOM 756 N N . SER A 1 96 ? -19.362 -0.448 19.424 1.00 82.81 96 SER A N 1
ATOM 757 C CA . SER A 1 96 ? -19.924 0.908 19.463 1.00 82.81 96 SER A CA 1
ATOM 758 C C . SER A 1 96 ? -21.431 0.916 19.175 1.00 82.81 96 SER A C 1
ATOM 760 O O . SER A 1 96 ? -22.204 1.565 19.885 1.00 82.81 96 SER A O 1
ATOM 762 N N . ALA A 1 97 ? -21.879 0.125 18.193 1.00 79.69 97 ALA A N 1
ATOM 763 C CA . ALA A 1 97 ? -23.299 -0.033 17.876 1.00 79.69 97 ALA A CA 1
ATOM 764 C C . ALA A 1 97 ? -24.096 -0.672 19.030 1.00 79.69 97 ALA A C 1
ATOM 766 O O . ALA A 1 97 ? -25.219 -0.251 19.316 1.00 79.69 97 ALA A O 1
ATOM 767 N N . ALA A 1 98 ? -23.510 -1.647 19.735 1.00 75.19 98 ALA A N 1
ATOM 768 C CA . ALA A 1 98 ? -24.137 -2.289 20.892 1.00 75.19 98 ALA A CA 1
ATOM 769 C C . ALA A 1 98 ? -24.309 -1.333 22.089 1.00 75.19 98 ALA A C 1
ATOM 771 O O . ALA A 1 98 ? -25.325 -1.395 22.785 1.00 75.19 98 ALA A O 1
ATOM 772 N N . SER A 1 99 ? -23.359 -0.415 22.302 1.00 65.62 99 SER A N 1
ATOM 773 C CA . SER A 1 99 ? -23.418 0.571 23.394 1.00 65.62 99 SER A CA 1
ATOM 774 C C . SER A 1 99 ? -24.440 1.686 23.141 1.00 65.62 99 SER A C 1
ATOM 776 O O . SER A 1 99 ? -25.087 2.148 24.078 1.00 65.62 99 SER A O 1
ATOM 778 N N . SER A 1 100 ? -24.666 2.074 21.880 1.00 61.53 100 SER A N 1
ATOM 779 C CA . SER A 1 100 ? -25.674 3.084 21.511 1.00 61.53 100 SER A CA 1
ATOM 780 C C . SER A 1 100 ? -27.128 2.588 21.638 1.00 61.53 100 SER A C 1
ATOM 782 O O . SER A 1 100 ? -28.047 3.403 21.713 1.00 61.53 100 SER A O 1
ATOM 784 N N . GLY A 1 101 ? -27.361 1.271 21.694 1.00 53.00 101 GLY A N 1
ATOM 785 C CA . GLY A 1 101 ? -28.697 0.660 21.736 1.00 53.00 101 GLY A CA 1
ATOM 786 C C . GLY A 1 101 ? -29.414 0.677 23.094 1.00 53.00 101 GLY A C 1
ATOM 787 O O . GLY A 1 101 ? -30.518 0.140 23.192 1.00 53.00 101 GLY A O 1
ATOM 788 N N . THR A 1 102 ? -28.829 1.275 24.139 1.00 49.66 102 THR A N 1
ATOM 789 C CA . THR A 1 102 ? -29.367 1.219 25.512 1.00 49.66 102 THR A CA 1
ATOM 790 C C . THR A 1 102 ? -29.528 2.608 26.135 1.00 49.66 102 THR A C 1
ATOM 792 O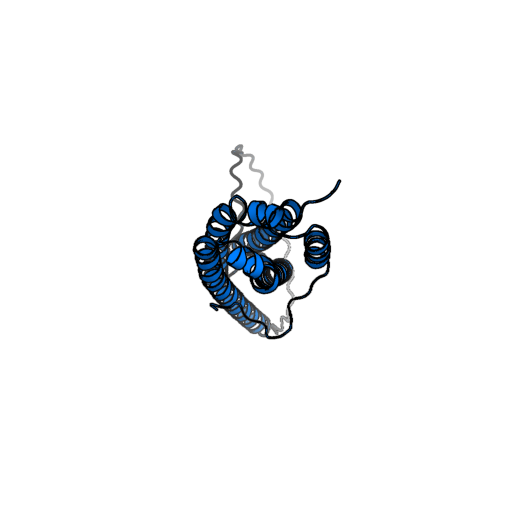 O . THR A 1 102 ? -28.966 2.885 27.185 1.00 49.66 102 THR A O 1
ATOM 795 N N . GLU A 1 103 ? -30.316 3.502 25.531 1.00 48.47 103 GLU A N 1
ATOM 796 C CA . GLU A 1 103 ? -30.718 4.737 26.227 1.00 48.47 103 GLU A CA 1
ATOM 797 C C . GLU A 1 103 ? -32.124 5.230 25.834 1.00 48.47 103 GLU A C 1
ATOM 799 O O . GLU A 1 103 ? -32.320 6.308 25.284 1.00 48.47 103 GLU A O 1
ATOM 804 N N . THR A 1 104 ? -33.166 4.459 26.168 1.00 45.09 104 THR A N 1
ATOM 805 C CA . THR A 1 104 ? -34.496 5.042 26.430 1.00 45.09 104 THR A CA 1
ATOM 806 C C . THR A 1 104 ? -34.583 5.432 27.901 1.00 45.09 104 THR A C 1
ATOM 808 O O . THR A 1 104 ? -35.182 4.726 28.712 1.00 45.09 104 THR A O 1
ATOM 811 N N . VAL A 1 105 ? -33.972 6.560 28.261 1.00 52.50 105 VAL A N 1
ATOM 812 C CA . VAL A 1 105 ? -34.216 7.216 29.550 1.00 52.50 105 VAL A CA 1
ATOM 813 C C . VAL A 1 105 ? -35.460 8.090 29.407 1.00 52.50 105 VAL A C 1
ATOM 815 O O . VAL A 1 105 ? -35.436 9.185 28.848 1.00 52.50 105 VAL A O 1
ATOM 818 N N . THR A 1 106 ? -36.583 7.606 29.931 1.00 48.94 106 THR A N 1
ATOM 819 C CA . THR A 1 106 ? -37.758 8.435 30.209 1.00 48.94 106 THR A CA 1
ATOM 820 C C . THR A 1 106 ? -37.414 9.411 31.333 1.00 48.94 106 THR A C 1
ATOM 822 O O . THR A 1 106 ? -37.358 9.009 32.495 1.00 48.94 106 THR A O 1
ATOM 825 N N . LYS A 1 107 ? -37.197 10.693 31.020 1.00 51.22 107 LYS A N 1
ATOM 826 C CA . LYS A 1 107 ? -37.082 11.749 32.037 1.00 51.22 107 LYS A CA 1
ATOM 827 C C . LYS A 1 107 ? -38.314 12.653 32.017 1.00 51.22 107 LYS A C 1
ATOM 829 O O . LYS A 1 107 ? -38.416 13.589 31.232 1.00 51.22 107 LYS A O 1
ATOM 834 N N . THR A 1 108 ? -39.255 12.351 32.906 1.00 45.12 108 THR A N 1
ATOM 835 C CA . THR A 1 108 ? -40.311 13.259 33.379 1.00 45.12 108 THR A CA 1
ATOM 836 C C . THR A 1 108 ? -39.819 14.054 34.595 1.00 45.12 108 THR A C 1
ATOM 838 O O . THR A 1 108 ? -39.196 13.465 35.476 1.00 45.12 108 THR A O 1
ATOM 841 N N . GLY A 1 109 ? -40.159 15.349 34.668 1.00 38.25 109 GLY A N 1
ATOM 842 C CA . GLY A 1 109 ? -39.907 16.267 35.801 1.00 38.25 109 GLY A CA 1
ATOM 843 C C . GLY A 1 109 ? -38.766 17.244 35.488 1.00 38.25 109 GLY A C 1
ATOM 844 O O . GLY A 1 109 ? -37.620 16.826 35.376 1.00 38.25 109 GLY A O 1
ATOM 845 N N . THR A 1 110 ? -39.004 18.503 35.098 1.00 43.94 110 THR A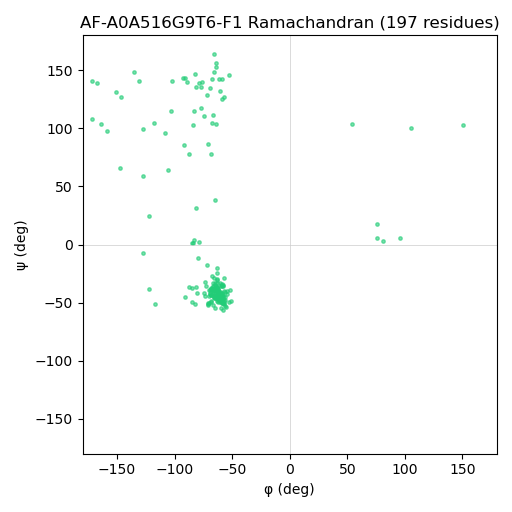 N 1
ATOM 846 C CA . THR A 1 110 ? -39.559 19.645 35.861 1.00 43.94 110 THR A CA 1
ATOM 847 C C . THR A 1 110 ? -38.791 19.916 37.150 1.00 43.94 110 THR A C 1
ATOM 849 O O . THR A 1 110 ? -39.013 19.209 38.119 1.00 43.94 110 THR A O 1
ATOM 852 N N . GLU A 1 111 ? -37.949 20.957 37.157 1.00 40.88 111 GLU A N 1
ATOM 853 C CA . GLU A 1 111 ? -37.846 21.924 38.260 1.00 40.88 111 GLU A CA 1
ATOM 854 C C . GLU A 1 111 ? -36.953 23.124 37.898 1.00 40.88 111 GLU A C 1
ATOM 856 O O . GLU A 1 111 ? -35.957 23.023 37.184 1.00 40.88 111 GLU A O 1
ATOM 861 N N . THR A 1 112 ? -37.408 24.283 38.361 1.00 44.88 112 THR A N 1
ATOM 862 C CA . THR A 1 112 ? -36.877 25.641 38.216 1.00 44.88 112 THR A CA 1
ATOM 863 C C . THR A 1 112 ? -35.935 25.986 39.370 1.00 44.88 112 THR A C 1
ATOM 865 O O . THR A 1 112 ? -36.263 25.673 40.511 1.00 44.88 112 THR A O 1
ATOM 868 N N . GLY A 1 113 ? -34.857 26.736 39.121 1.00 37.81 113 GLY A N 1
ATOM 869 C CA . GLY A 1 113 ? -34.030 27.301 40.193 1.00 37.81 113 GLY A CA 1
ATOM 870 C C . GLY A 1 113 ? -32.970 28.276 39.685 1.00 37.81 113 GLY A C 1
ATOM 871 O O . GLY A 1 113 ? -32.003 27.877 39.050 1.00 37.81 113 GLY A O 1
ATOM 872 N N . THR A 1 114 ? -33.195 29.559 39.954 1.00 42.94 114 THR A N 1
ATOM 873 C CA . THR A 1 114 ? -32.290 30.700 39.757 1.00 42.94 114 THR A CA 1
ATOM 874 C C . THR A 1 114 ? -31.223 30.718 40.850 1.00 42.94 114 THR A C 1
ATOM 876 O O . THR A 1 114 ? -31.607 30.553 41.999 1.00 42.94 114 THR A O 1
ATOM 879 N N . GLU A 1 115 ? -29.956 31.032 40.543 1.00 39.66 115 GLU A N 1
ATOM 880 C CA . GLU A 1 115 ? -29.089 31.821 41.439 1.00 39.66 115 GLU A CA 1
ATOM 881 C C . GLU A 1 115 ? -27.796 32.311 40.759 1.00 39.66 115 GLU A C 1
ATOM 883 O O . GLU A 1 115 ? -27.164 31.631 39.955 1.00 39.66 115 GLU A O 1
ATOM 888 N N . THR A 1 116 ? -27.460 33.561 41.071 1.00 45.59 116 THR A N 1
ATOM 889 C CA . THR A 1 116 ? -26.353 34.385 40.572 1.00 45.59 116 THR A CA 1
ATOM 890 C C . THR A 1 116 ? -25.117 34.268 41.464 1.00 45.59 116 THR A C 1
ATOM 892 O O . THR A 1 116 ? -25.257 34.311 42.684 1.00 45.59 116 THR A O 1
ATOM 895 N N . GLY A 1 117 ? -23.908 34.275 40.890 1.00 37.66 117 GLY A N 1
ATOM 896 C CA . GLY A 1 117 ? -22.663 34.387 41.659 1.00 37.66 117 GLY A CA 1
ATOM 897 C C . GLY A 1 117 ? -21.448 34.756 40.805 1.00 37.66 117 GLY A C 1
ATOM 898 O O . GLY A 1 117 ? -20.905 33.921 40.095 1.00 37.66 117 GLY A O 1
ATOM 899 N N . THR A 1 118 ? -21.028 36.019 40.896 1.00 44.97 118 THR A N 1
ATOM 900 C CA . THR A 1 118 ? -19.793 36.589 40.331 1.00 44.97 118 THR A CA 1
ATOM 901 C C . THR A 1 118 ? -18.597 36.293 41.235 1.00 44.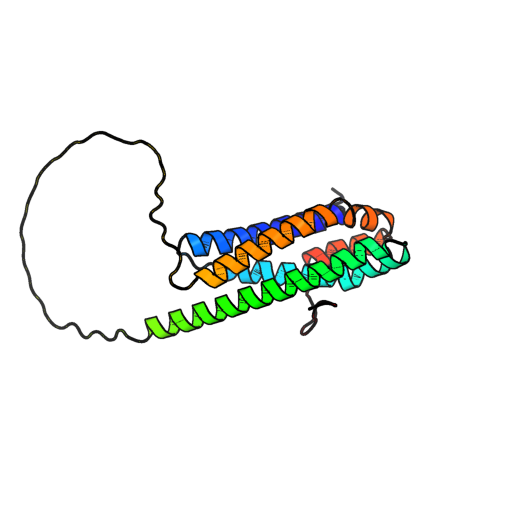97 118 THR A C 1
ATOM 903 O O . THR A 1 118 ? -18.681 36.589 42.422 1.00 44.97 118 THR A O 1
ATOM 906 N N . VAL A 1 119 ? -17.451 35.883 40.677 1.00 46.41 119 VAL A N 1
ATOM 907 C CA . VAL A 1 119 ? -16.115 36.239 41.200 1.00 46.41 119 VAL A CA 1
ATOM 908 C C . VAL A 1 119 ? -15.084 36.271 40.071 1.00 46.41 119 VAL A C 1
ATOM 910 O O . VAL A 1 119 ? -14.998 35.362 39.251 1.00 46.41 119 VAL A O 1
ATOM 913 N N . ALA A 1 120 ? -14.317 37.359 40.047 1.00 47.16 120 ALA A N 1
ATOM 914 C CA . ALA A 1 120 ? -13.179 37.591 39.173 1.00 47.16 120 ALA A CA 1
ATOM 915 C C . ALA A 1 120 ? -11.914 36.914 39.722 1.00 47.16 120 ALA A C 1
ATOM 917 O O . ALA A 1 120 ? -11.696 36.892 40.934 1.00 47.16 120 ALA A O 1
ATOM 918 N N . GLY A 1 121 ? -11.048 36.451 38.823 1.00 38.56 121 GLY A N 1
ATOM 919 C CA . GLY A 1 121 ? -9.703 35.984 39.141 1.00 38.56 121 GLY A CA 1
ATOM 920 C C . GLY A 1 121 ? -8.819 36.026 37.901 1.00 38.56 121 GLY A C 1
ATOM 921 O O . GLY A 1 121 ? -8.867 35.120 37.078 1.00 38.56 121 GLY A O 1
ATOM 922 N N . SER A 1 122 ? -8.028 37.092 37.763 1.00 47.19 122 SER A N 1
ATOM 923 C CA . SER A 1 122 ? -6.884 37.128 36.849 1.00 47.19 122 SER A CA 1
ATOM 924 C C . SER A 1 122 ? -5.767 36.256 37.411 1.00 47.19 122 SER A C 1
ATOM 926 O O . SER A 1 122 ? -5.337 36.474 38.543 1.00 47.19 122 SER A O 1
ATOM 928 N N . SER A 1 123 ? -5.234 35.350 36.599 1.00 43.19 123 SER A N 1
ATOM 929 C CA . SER A 1 123 ? -3.883 34.828 36.778 1.00 43.19 123 SER A CA 1
ATOM 930 C C . SER A 1 123 ? -3.267 34.532 35.421 1.00 43.19 123 SER A C 1
ATOM 932 O O . SER A 1 123 ? -3.839 33.847 34.584 1.00 43.19 123 SER A O 1
ATOM 934 N N . THR A 1 124 ? -2.090 35.107 35.248 1.00 49.25 124 THR A N 1
ATOM 935 C CA . THR A 1 124 ? -1.132 34.971 34.159 1.00 49.25 124 THR A CA 1
ATOM 936 C C . THR A 1 124 ? -0.610 33.545 33.998 1.00 49.25 124 THR A C 1
ATOM 938 O O . THR A 1 124 ? -0.256 32.921 34.999 1.00 49.25 124 THR A O 1
ATOM 941 N N . GLY A 1 125 ? -0.418 33.115 32.749 1.00 47.53 125 GLY A N 1
ATOM 942 C CA . GLY A 1 125 ? 0.509 32.042 32.393 1.00 47.53 125 GLY A CA 1
ATOM 943 C C . GLY A 1 125 ? 0.072 31.262 31.159 1.00 47.53 125 GLY A C 1
ATOM 944 O O . GLY A 1 125 ? -0.765 30.383 31.279 1.00 47.53 125 GLY A O 1
ATOM 945 N N . GLU A 1 126 ? 0.692 31.519 30.008 1.00 38.34 126 GLU A N 1
ATOM 946 C CA . GLU A 1 126 ? 0.637 30.604 28.863 1.00 38.34 126 GLU A CA 1
ATOM 947 C C . GLU A 1 126 ? 2.063 30.310 28.400 1.00 38.34 126 GLU A C 1
ATOM 949 O O . GLU A 1 126 ? 2.722 31.105 27.729 1.00 38.34 126 GLU A O 1
ATOM 954 N N . GLY A 1 127 ? 2.549 29.146 28.831 1.00 47.38 127 GLY A N 1
ATOM 955 C CA . GLY A 1 127 ? 3.378 28.311 27.981 1.00 47.38 127 GLY A CA 1
ATOM 956 C C . GLY A 1 127 ? 2.453 27.606 26.992 1.00 47.38 127 GLY A C 1
ATOM 957 O O . GLY A 1 127 ? 1.396 27.120 27.381 1.00 47.38 127 GLY A O 1
ATOM 958 N N . VAL A 1 128 ? 2.833 27.566 25.720 1.00 44.78 128 VAL A N 1
ATOM 959 C CA . VAL A 1 128 ? 2.121 26.781 24.707 1.00 44.78 128 VAL A CA 1
ATOM 960 C C . VAL A 1 128 ? 2.786 25.411 24.654 1.00 44.78 128 VAL A C 1
ATOM 962 O O . VAL A 1 128 ? 3.720 25.180 23.894 1.00 44.78 128 VAL A O 1
ATOM 965 N N . GLY A 1 129 ? 2.342 24.528 25.542 1.00 49.12 129 GLY A N 1
ATOM 966 C CA . GLY A 1 129 ? 2.308 23.098 25.272 1.00 49.12 129 GLY A CA 1
ATOM 967 C C . GLY A 1 129 ? 0.856 22.777 24.963 1.00 49.12 129 GLY A C 1
ATOM 968 O O . GLY A 1 129 ? -0.002 22.981 25.818 1.00 49.12 129 GLY A O 1
ATOM 969 N N . THR A 1 130 ? 0.557 22.367 23.736 1.00 41.31 130 THR A N 1
ATOM 970 C CA . THR A 1 130 ? -0.770 21.866 23.379 1.00 41.31 130 THR A CA 1
ATOM 971 C C . THR A 1 130 ? -0.947 20.505 24.042 1.00 41.31 130 THR A C 1
ATOM 973 O O . THR A 1 130 ? -0.638 19.475 23.453 1.00 41.31 130 THR A O 1
ATOM 976 N N . ASP A 1 131 ? -1.413 20.511 25.290 1.00 46.38 131 ASP A N 1
ATOM 977 C CA . ASP A 1 131 ? -2.190 19.402 25.837 1.00 46.38 131 ASP A CA 1
ATOM 978 C C . ASP A 1 131 ? -3.528 19.421 25.097 1.00 46.38 131 ASP A C 1
ATOM 980 O O . ASP A 1 131 ? -4.523 20.009 25.530 1.00 46.38 131 ASP A O 1
ATOM 984 N N . THR A 1 132 ? -3.512 18.908 23.869 1.00 53.88 132 THR A N 1
ATOM 985 C CA . THR A 1 132 ? -4.744 18.551 23.189 1.00 53.88 132 THR A CA 1
ATOM 986 C C . THR A 1 132 ? -5.302 17.441 24.061 1.00 53.88 132 THR A C 1
ATOM 988 O O . THR A 1 132 ? -4.759 16.343 24.034 1.00 53.88 132 THR A O 1
ATOM 991 N N . GLY A 1 133 ? -6.321 17.725 24.878 1.00 57.22 133 GLY A N 1
ATOM 992 C CA . GLY A 1 133 ? -7.032 16.746 25.716 1.00 57.22 133 GLY A CA 1
ATOM 993 C C . GLY A 1 133 ? -7.786 15.690 24.896 1.00 57.22 133 GLY A C 1
ATOM 994 O O . GLY A 1 133 ? -8.926 15.344 25.198 1.00 57.22 133 GLY A O 1
ATOM 995 N N . ALA A 1 134 ? -7.175 15.256 23.801 1.00 69.75 134 ALA A N 1
ATOM 996 C CA . ALA A 1 134 ? -7.584 14.204 22.922 1.00 69.75 134 ALA A CA 1
ATOM 997 C C . ALA A 1 134 ? -7.237 12.895 23.625 1.00 69.75 134 ALA A C 1
ATOM 999 O O . ALA A 1 134 ? -6.089 12.623 23.978 1.00 69.75 134 ALA A O 1
ATOM 1000 N N . HIS A 1 135 ? -8.279 12.134 23.911 1.00 83.56 135 HIS A N 1
ATOM 1001 C CA . HIS A 1 135 ? -8.150 10.807 24.470 1.00 83.56 135 HIS A CA 1
ATOM 1002 C C . HIS A 1 135 ? -8.373 9.800 23.344 1.00 83.56 135 HIS A C 1
ATOM 1004 O O . HIS A 1 135 ? -9.289 10.024 22.543 1.00 83.56 135 HIS A O 1
ATOM 1010 N N . PRO A 1 136 ? -7.607 8.694 23.316 1.00 87.38 136 PRO A N 1
ATOM 1011 C CA . PRO A 1 136 ? -7.803 7.644 22.332 1.00 87.38 136 PRO A CA 1
ATOM 1012 C C . PRO A 1 136 ? -9.250 7.167 22.307 1.00 87.38 136 PRO A C 1
ATOM 1014 O O . PRO A 1 136 ? -9.928 7.119 23.345 1.00 87.38 136 PRO A O 1
ATOM 1017 N N . LEU A 1 137 ? -9.718 6.792 21.122 1.00 85.25 137 LEU A N 1
ATOM 1018 C CA . LEU A 1 137 ? -11.054 6.254 20.942 1.00 85.25 137 LEU A CA 1
ATOM 1019 C C . LEU A 1 137 ? -11.220 5.007 21.840 1.00 85.25 137 LEU A C 1
ATOM 1021 O O . LEU A 1 137 ? -10.397 4.090 21.805 1.00 85.25 137 LEU A O 1
ATOM 1025 N N . PRO A 1 138 ? -12.257 4.932 22.691 1.00 87.88 138 PRO A N 1
ATOM 1026 C CA . PRO A 1 138 ? -12.394 3.811 23.613 1.00 87.88 138 PRO A CA 1
ATOM 1027 C C . PRO A 1 138 ? -12.462 2.468 22.878 1.00 87.88 138 PRO A C 1
ATOM 1029 O O . PRO A 1 138 ? -13.314 2.267 22.016 1.00 87.88 138 PRO A O 1
ATOM 1032 N N . GLY A 1 139 ? -11.580 1.537 23.247 1.00 91.25 139 GLY A N 1
ATOM 1033 C CA . GLY A 1 139 ? -11.514 0.209 22.635 1.00 91.25 139 GLY A CA 1
ATOM 1034 C C . GLY A 1 139 ? -10.759 0.144 21.304 1.00 91.25 139 GLY A C 1
ATOM 1035 O O . GLY A 1 139 ? -10.687 -0.938 20.738 1.00 91.25 139 GLY A O 1
ATOM 1036 N N . SER A 1 140 ? -10.168 1.243 20.819 1.00 94.06 140 SER A N 1
ATOM 1037 C CA . SER A 1 140 ? -9.411 1.250 19.559 1.00 94.06 140 SER A CA 1
ATOM 1038 C C . SER A 1 140 ? -7.952 0.814 19.682 1.00 94.06 140 SER A C 1
ATOM 1040 O O . SER A 1 140 ? -7.257 0.838 18.677 1.00 94.06 140 SER A O 1
ATOM 1042 N N . GLY A 1 141 ? -7.475 0.448 20.879 1.00 95.19 141 GLY A N 1
ATOM 1043 C CA . GLY A 1 141 ? -6.049 0.191 21.128 1.00 95.19 141 GLY A CA 1
ATOM 1044 C C . GLY A 1 141 ? -5.433 -0.816 20.155 1.00 95.19 141 GLY A C 1
ATOM 1045 O O . GLY A 1 141 ? -4.446 -0.500 19.512 1.00 95.19 141 GLY A O 1
ATOM 1046 N N . ALA A 1 142 ? -6.076 -1.971 19.958 1.00 96.81 142 ALA A N 1
ATOM 1047 C CA . ALA A 1 142 ? -5.577 -2.993 19.035 1.00 96.81 142 ALA A CA 1
ATOM 1048 C C . ALA A 1 142 ? -5.576 -2.530 17.564 1.00 96.81 142 ALA A C 1
ATOM 1050 O O . ALA A 1 142 ? -4.629 -2.798 16.832 1.00 96.81 142 ALA A O 1
ATOM 1051 N N . ALA A 1 143 ? -6.605 -1.787 17.136 1.00 97.62 143 ALA A N 1
ATOM 1052 C CA . ALA A 1 143 ? -6.644 -1.207 15.794 1.00 97.62 143 ALA A CA 1
ATOM 1053 C C . ALA A 1 143 ? -5.561 -0.128 15.600 1.00 97.62 143 ALA A C 1
ATOM 1055 O O . ALA A 1 143 ? -4.965 -0.046 14.533 1.00 97.62 143 ALA A O 1
ATOM 1056 N N . ALA A 1 144 ? -5.287 0.688 16.621 1.00 97.56 144 ALA A N 1
ATOM 1057 C CA . ALA A 1 144 ? -4.216 1.679 16.573 1.00 97.56 144 ALA A CA 1
ATOM 1058 C C . ALA A 1 144 ? -2.841 1.001 16.494 1.00 97.56 144 ALA A C 1
ATOM 1060 O O . ALA A 1 144 ? -2.047 1.355 15.630 1.00 97.56 144 ALA A O 1
ATOM 1061 N N . ASP A 1 145 ? -2.597 -0.020 17.321 1.00 98.00 145 ASP A N 1
ATOM 1062 C CA . ASP A 1 145 ? -1.353 -0.796 17.305 1.00 98.00 145 ASP A CA 1
ATOM 1063 C C . ASP A 1 145 ? -1.109 -1.421 15.919 1.00 98.00 145 ASP A C 1
ATOM 1065 O O . ASP A 1 145 ? -0.061 -1.191 15.323 1.00 98.00 145 ASP A O 1
ATOM 1069 N N . HIS A 1 146 ? -2.102 -2.105 15.336 1.00 98.62 146 HIS A N 1
ATOM 1070 C CA . HIS A 1 146 ? -1.966 -2.677 13.989 1.00 98.62 146 HIS A CA 1
ATOM 1071 C C . HIS A 1 146 ? -1.793 -1.630 12.885 1.00 98.62 146 HIS A C 1
ATOM 1073 O O . HIS A 1 146 ? -1.102 -1.894 11.903 1.00 98.62 146 HIS A O 1
ATOM 1079 N N . CYS A 1 147 ? -2.399 -0.448 13.021 1.00 98.75 147 CYS A N 1
ATOM 1080 C CA . CYS A 1 147 ? -2.189 0.644 12.073 1.00 98.75 147 CYS A CA 1
ATOM 1081 C C . CYS A 1 147 ? -0.747 1.166 12.129 1.00 98.75 147 CYS A C 1
ATOM 1083 O O . CYS A 1 147 ? -0.150 1.417 11.084 1.00 98.75 147 CYS A O 1
ATOM 1085 N N . HIS A 1 148 ? -0.177 1.305 13.328 1.00 98.56 148 HIS A N 1
ATOM 1086 C CA . HIS A 1 148 ? 1.215 1.719 13.505 1.00 98.56 148 HIS A CA 1
ATOM 1087 C C . HIS A 1 148 ? 2.197 0.651 13.014 1.00 98.56 148 HIS A C 1
ATOM 1089 O O . HIS A 1 148 ? 3.133 0.987 12.291 1.00 98.56 148 HIS A O 1
ATOM 1095 N N . ASP A 1 149 ? 1.949 -0.622 13.332 1.00 98.75 149 ASP A N 1
ATOM 1096 C CA . ASP A 1 149 ? 2.751 -1.744 12.834 1.00 98.75 149 ASP A CA 1
ATOM 1097 C C . ASP A 1 149 ? 2.744 -1.778 11.295 1.00 98.75 149 ASP A C 1
ATOM 1099 O O . ASP A 1 149 ? 3.787 -1.945 10.666 1.00 98.75 149 ASP A O 1
ATOM 1103 N N . LEU A 1 150 ? 1.574 -1.584 10.670 1.00 98.88 150 LEU A N 1
ATOM 1104 C CA . LEU A 1 150 ? 1.443 -1.552 9.212 1.00 98.88 150 LEU A CA 1
ATOM 1105 C C . LEU A 1 150 ? 2.264 -0.417 8.588 1.00 98.88 150 LEU A C 1
ATOM 1107 O O . LEU A 1 150 ? 2.961 -0.655 7.606 1.00 98.88 150 LEU A O 1
ATOM 1111 N N . LEU A 1 151 ? 2.213 0.788 9.164 1.00 98.88 151 LEU A N 1
ATOM 1112 C CA . LEU A 1 151 ? 3.002 1.936 8.706 1.00 98.88 151 LEU A CA 1
ATOM 1113 C C . LEU A 1 151 ? 4.513 1.690 8.831 1.00 98.88 151 LEU A C 1
ATOM 1115 O O . 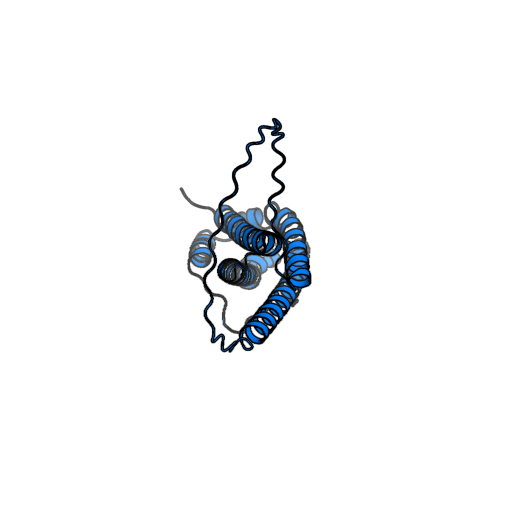LEU A 1 151 ? 5.266 2.069 7.939 1.00 98.88 151 LEU A O 1
ATOM 1119 N N . GLU A 1 152 ? 4.973 1.027 9.896 1.00 98.75 152 GLU A N 1
ATOM 1120 C CA . GLU A 1 152 ? 6.391 0.664 10.045 1.00 98.75 152 GLU A CA 1
ATOM 1121 C C . GLU A 1 152 ? 6.827 -0.347 8.975 1.00 98.75 152 GLU A C 1
ATOM 1123 O O . GLU A 1 152 ? 7.864 -0.162 8.331 1.00 98.75 152 GLU A O 1
ATOM 1128 N N . ILE A 1 153 ? 6.011 -1.376 8.728 1.00 98.81 153 ILE A N 1
ATOM 1129 C CA . ILE A 1 153 ? 6.279 -2.379 7.689 1.00 98.81 153 ILE A CA 1
ATOM 1130 C C . ILE A 1 153 ? 6.316 -1.723 6.302 1.00 98.81 153 ILE A C 1
ATOM 1132 O O . ILE A 1 153 ? 7.237 -2.001 5.530 1.00 98.81 153 ILE A O 1
ATOM 1136 N N . LEU A 1 154 ? 5.351 -0.851 5.989 1.00 98.88 154 LEU A N 1
ATOM 1137 C CA . LEU A 1 154 ? 5.299 -0.113 4.724 1.00 98.88 154 LEU A CA 1
ATOM 1138 C C . LEU A 1 154 ? 6.517 0.796 4.562 1.00 98.88 154 LEU A C 1
ATOM 1140 O O . LEU A 1 154 ? 7.182 0.737 3.535 1.00 98.88 154 LEU A O 1
ATOM 1144 N N . ALA A 1 155 ? 6.901 1.549 5.592 1.00 98.81 155 ALA A N 1
ATOM 1145 C CA . ALA A 1 155 ? 8.085 2.402 5.531 1.00 98.81 155 ALA A CA 1
ATOM 1146 C C . ALA A 1 155 ? 9.363 1.601 5.225 1.00 98.81 155 ALA A C 1
ATOM 1148 O O . ALA A 1 155 ? 10.187 2.020 4.406 1.00 98.81 155 ALA A O 1
ATOM 1149 N N . GLU A 1 156 ? 9.541 0.431 5.849 1.00 98.69 156 GLU A N 1
ATOM 1150 C CA . GLU A 1 156 ? 10.661 -0.450 5.519 1.00 98.69 156 GLU A CA 1
ATOM 1151 C C . GLU A 1 156 ? 10.557 -0.988 4.090 1.00 98.69 156 GLU A C 1
ATOM 1153 O O . GLU A 1 156 ? 11.565 -1.009 3.381 1.00 98.69 156 GLU A O 1
ATOM 1158 N N . HIS A 1 157 ? 9.373 -1.437 3.674 1.00 98.75 157 HIS A N 1
ATOM 1159 C CA . HIS A 1 157 ? 9.088 -1.962 2.341 1.00 98.75 157 HIS A CA 1
ATOM 1160 C C . HIS A 1 157 ? 9.403 -0.936 1.242 1.00 98.75 157 HIS A C 1
ATOM 1162 O O . HIS A 1 157 ? 10.295 -1.179 0.420 1.00 98.75 157 HIS A O 1
ATOM 1168 N N . ASN A 1 158 ? 8.797 0.249 1.323 1.00 98.56 158 ASN A N 1
ATOM 1169 C CA . ASN A 1 158 ? 8.939 1.359 0.380 1.00 98.56 158 ASN A CA 1
ATOM 1170 C C . ASN A 1 158 ? 10.413 1.783 0.252 1.00 98.56 158 ASN A C 1
ATOM 1172 O O . ASN A 1 158 ? 10.932 1.958 -0.851 1.00 98.56 158 ASN A O 1
ATOM 1176 N N . ALA A 1 159 ? 11.158 1.816 1.367 1.00 98.44 159 ALA A N 1
ATOM 1177 C CA . ALA A 1 159 ? 12.583 2.164 1.377 1.00 98.44 159 ALA A CA 1
ATOM 1178 C C . ALA A 1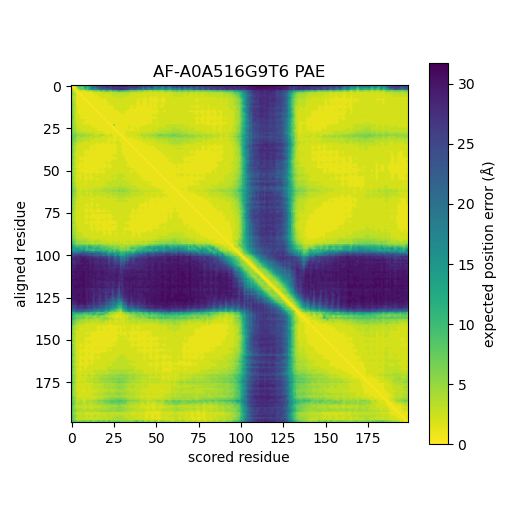 159 ? 13.486 1.184 0.599 1.00 98.44 159 ALA A C 1
ATOM 1180 O O . ALA A 1 159 ? 14.618 1.534 0.240 1.00 98.44 159 ALA A O 1
ATOM 1181 N N . LYS A 1 160 ? 13.032 -0.052 0.351 1.00 98.44 160 LYS A N 1
ATOM 1182 C CA . LYS A 1 160 ? 13.687 -0.995 -0.571 1.00 98.44 160 LYS A CA 1
ATOM 1183 C C . LYS A 1 160 ? 13.120 -0.860 -1.972 1.00 98.44 160 LYS A C 1
ATOM 1185 O O . LYS A 1 160 ? 13.886 -0.887 -2.934 1.00 98.44 160 LYS A O 1
ATOM 1190 N N . GLU A 1 161 ? 11.806 -0.778 -2.074 1.00 98.50 161 GLU A N 1
ATOM 1191 C CA . GLU A 1 161 ? 11.097 -0.839 -3.334 1.00 98.50 161 GLU A CA 1
ATOM 1192 C C . GLU A 1 161 ? 11.426 0.343 -4.249 1.00 98.50 161 GLU A C 1
ATOM 1194 O O . GLU A 1 161 ? 11.940 0.140 -5.354 1.00 98.50 161 GLU A O 1
ATOM 1199 N N . GLU A 1 162 ? 11.251 1.565 -3.759 1.00 98.25 162 GLU A N 1
ATOM 1200 C CA . GLU A 1 162 ? 11.430 2.793 -4.534 1.00 98.25 162 GLU A CA 1
ATOM 1201 C C . GLU A 1 162 ? 12.831 2.914 -5.154 1.00 98.25 162 GLU A C 1
ATOM 1203 O O . GLU A 1 162 ? 12.938 3.136 -6.359 1.00 98.25 162 GLU A O 1
ATOM 1208 N N . PRO A 1 163 ? 13.950 2.703 -4.428 1.00 97.62 163 PRO A N 1
ATOM 1209 C CA . PRO A 1 163 ? 15.274 2.822 -5.038 1.00 97.62 163 PRO A CA 1
ATOM 1210 C C . PRO A 1 163 ? 15.727 1.598 -5.854 1.00 97.62 163 PRO A C 1
ATOM 1212 O O . PRO A 1 163 ? 16.752 1.690 -6.539 1.00 97.62 163 PRO A O 1
ATOM 1215 N N . ILE A 1 164 ? 15.049 0.444 -5.773 1.00 96.88 164 ILE A N 1
ATOM 1216 C CA . ILE A 1 164 ? 15.527 -0.819 -6.377 1.00 96.88 164 ILE A CA 1
ATOM 1217 C C . ILE A 1 164 ? 14.585 -1.335 -7.464 1.00 96.88 164 ILE A C 1
ATOM 1219 O O . ILE A 1 164 ? 15.038 -1.681 -8.559 1.00 96.88 164 ILE A O 1
ATOM 1223 N N . ILE A 1 165 ? 13.297 -1.448 -7.163 1.00 98.12 165 ILE A N 1
ATOM 1224 C CA . ILE A 1 165 ? 12.301 -2.109 -8.006 1.00 98.12 165 ILE A CA 1
ATOM 1225 C C . ILE A 1 165 ? 11.816 -1.153 -9.094 1.00 98.12 165 ILE A C 1
ATOM 1227 O O . ILE A 1 165 ? 11.893 -1.506 -10.274 1.00 98.12 165 ILE A O 1
ATOM 1231 N N . TYR A 1 166 ? 11.393 0.063 -8.741 1.00 96.38 166 TYR A N 1
ATOM 1232 C CA . TYR A 1 166 ? 10.786 0.996 -9.702 1.00 96.38 166 TYR A CA 1
ATOM 1233 C C . TYR A 1 166 ? 11.748 1.461 -10.803 1.00 96.38 166 TYR A C 1
ATOM 1235 O O . TYR A 1 166 ? 11.404 1.309 -11.983 1.00 96.38 166 TYR A O 1
ATOM 1243 N N . PRO A 1 167 ? 13.005 1.856 -10.499 1.00 94.88 167 PRO A N 1
ATOM 1244 C CA . PRO A 1 167 ? 13.982 2.193 -11.529 1.00 94.88 167 PRO A CA 1
ATOM 1245 C C . PRO A 1 167 ? 14.238 1.026 -12.481 1.00 94.88 167 PRO A C 1
ATOM 1247 O O . PRO A 1 167 ? 14.431 1.213 -13.684 1.00 94.88 167 PRO A O 1
ATOM 1250 N N . GLN A 1 168 ? 14.220 -0.203 -11.962 1.00 96.19 168 GLN A N 1
ATOM 1251 C CA . GLN A 1 168 ? 14.397 -1.386 -12.788 1.00 96.19 168 GLN A CA 1
ATOM 1252 C C . GLN A 1 168 ? 13.159 -1.673 -13.646 1.00 96.19 168 GLN A C 1
ATOM 1254 O O . GLN A 1 168 ? 13.313 -2.090 -14.797 1.00 96.19 168 GLN A O 1
ATOM 1259 N N . GLY A 1 169 ? 11.954 -1.411 -13.137 1.00 94.81 169 GLY A N 1
ATOM 1260 C CA . GLY A 1 169 ? 10.715 -1.424 -13.915 1.00 94.81 169 GLY A CA 1
ATOM 1261 C C . GLY A 1 169 ? 10.805 -0.477 -15.108 1.00 94.81 169 GLY A C 1
ATOM 1262 O O . GLY A 1 169 ? 10.534 -0.877 -16.241 1.00 94.81 169 GLY A O 1
ATOM 1263 N N . ASP A 1 170 ? 11.315 0.734 -14.886 1.00 93.12 170 ASP A N 1
ATOM 1264 C CA . ASP A 1 170 ? 11.510 1.727 -15.939 1.00 93.12 170 ASP A CA 1
ATOM 1265 C C . ASP A 1 170 ? 12.506 1.306 -17.027 1.00 93.12 170 ASP A C 1
ATOM 1267 O O . ASP A 1 170 ? 12.346 1.705 -18.187 1.00 93.12 170 ASP A O 1
ATOM 1271 N N . ILE A 1 171 ? 13.503 0.493 -16.670 1.00 92.94 171 ILE A N 1
ATOM 1272 C CA . ILE A 1 171 ? 14.514 -0.047 -17.590 1.00 92.94 171 ILE A CA 1
ATOM 1273 C C . ILE A 1 171 ? 13.985 -1.257 -18.373 1.00 92.94 171 ILE A C 1
ATOM 1275 O O . ILE A 1 171 ? 14.294 -1.405 -19.556 1.00 92.94 171 ILE A O 1
ATOM 1279 N N . VAL A 1 172 ? 13.251 -2.157 -17.713 1.00 94.44 172 VAL A N 1
ATOM 1280 C CA . VAL A 1 172 ? 12.885 -3.474 -18.264 1.00 94.44 172 VAL A CA 1
ATOM 1281 C C . VAL A 1 172 ? 11.598 -3.426 -19.079 1.00 94.44 172 VAL A C 1
ATOM 1283 O O . VAL A 1 172 ? 11.480 -4.149 -20.071 1.00 94.44 172 VAL A O 1
ATOM 1286 N N . LEU A 1 173 ? 10.625 -2.614 -18.668 1.00 93.88 173 LEU A N 1
ATOM 1287 C CA . LEU A 1 173 ? 9.316 -2.571 -19.307 1.00 93.88 173 LEU A CA 1
ATOM 1288 C C . LEU A 1 173 ? 9.349 -1.765 -20.608 1.00 93.88 173 LEU A C 1
ATOM 1290 O O . LEU A 1 173 ? 9.945 -0.688 -20.698 1.00 93.88 173 LEU A O 1
ATOM 1294 N N . ALA A 1 174 ? 8.657 -2.283 -21.622 1.00 91.69 174 ALA A N 1
ATOM 1295 C CA . ALA A 1 174 ? 8.474 -1.576 -22.880 1.00 91.69 174 ALA A CA 1
ATOM 1296 C C . ALA A 1 174 ? 7.628 -0.297 -22.670 1.00 91.69 174 ALA A C 1
ATOM 1298 O O . ALA A 1 174 ? 6.771 -0.276 -21.784 1.00 91.69 174 ALA A O 1
ATOM 1299 N N . PRO A 1 175 ? 7.846 0.779 -23.453 1.00 90.88 175 PRO A N 1
ATOM 1300 C CA . PRO A 1 175 ? 7.161 2.056 -23.234 1.00 90.88 175 PRO A CA 1
ATOM 1301 C C . PRO A 1 175 ? 5.629 1.985 -23.278 1.00 90.88 175 PRO A C 1
ATOM 1303 O O . PRO A 1 175 ? 4.973 2.690 -22.521 1.00 90.88 175 PRO A O 1
ATOM 1306 N N . ASP A 1 176 ? 5.068 1.139 -24.141 1.00 90.50 176 ASP A N 1
ATOM 1307 C CA . ASP A 1 176 ? 3.628 0.878 -24.234 1.00 90.50 176 ASP A CA 1
ATOM 1308 C C . ASP A 1 176 ? 3.093 0.196 -22.970 1.00 90.50 176 ASP A C 1
ATOM 1310 O O . ASP A 1 176 ? 2.111 0.656 -22.402 1.00 90.50 176 ASP A O 1
ATOM 1314 N N . VAL A 1 177 ? 3.803 -0.810 -22.454 1.00 92.12 177 VAL A N 1
ATOM 1315 C CA . VAL A 1 177 ? 3.442 -1.475 -21.191 1.00 92.12 177 VAL A CA 1
ATOM 1316 C C . VAL A 1 177 ? 3.494 -0.505 -20.008 1.00 92.12 177 VAL A C 1
ATOM 1318 O O . VAL A 1 177 ? 2.631 -0.551 -19.137 1.00 92.12 177 VAL A O 1
ATOM 1321 N N . LYS A 1 178 ? 4.483 0.396 -19.966 1.00 92.44 178 LYS A N 1
ATOM 1322 C CA . LYS A 1 178 ? 4.557 1.420 -18.911 1.00 92.44 178 LYS A CA 1
ATOM 1323 C C . LYS A 1 178 ? 3.402 2.413 -18.986 1.00 92.44 178 LYS A C 1
ATOM 1325 O O . LYS A 1 178 ? 2.895 2.803 -17.941 1.00 92.44 178 LYS A O 1
ATOM 1330 N N . ALA A 1 179 ? 2.983 2.799 -20.191 1.00 90.06 179 ALA A N 1
ATOM 1331 C CA . ALA A 1 179 ? 1.815 3.654 -20.377 1.00 90.06 179 ALA A CA 1
ATOM 1332 C C . ALA A 1 179 ? 0.529 2.953 -19.906 1.00 90.06 179 ALA A C 1
ATOM 1334 O O . ALA A 1 179 ? -0.222 3.534 -19.129 1.00 90.06 179 ALA A O 1
ATOM 1335 N N . ASP A 1 180 ? 0.335 1.685 -20.283 1.00 91.62 180 ASP A N 1
ATOM 1336 C CA . ASP A 1 180 ? -0.818 0.890 -19.843 1.00 91.62 180 ASP A CA 1
ATOM 1337 C C . ASP A 1 180 ? -0.858 0.737 -18.312 1.00 91.62 180 ASP A C 1
ATOM 1339 O O . ASP A 1 180 ? -1.921 0.840 -17.701 1.00 91.62 180 ASP A O 1
ATOM 1343 N N . LEU A 1 181 ? 0.297 0.517 -17.670 1.00 93.44 181 LEU A N 1
ATOM 1344 C CA . LEU A 1 181 ? 0.387 0.429 -16.209 1.00 93.44 181 LEU A CA 1
ATOM 1345 C C . LEU A 1 181 ? 0.152 1.769 -15.522 1.00 93.44 181 LEU A C 1
ATOM 1347 O O . LEU A 1 181 ? -0.520 1.804 -14.497 1.00 93.44 181 LEU A O 1
ATOM 1351 N N . HIS A 1 182 ? 0.655 2.865 -16.086 1.00 91.06 182 HIS A N 1
ATOM 1352 C CA . HIS A 1 182 ? 0.376 4.200 -15.571 1.00 91.06 182 HIS A CA 1
ATOM 1353 C C . HIS A 1 182 ? -1.135 4.490 -15.576 1.00 91.06 182 HIS A C 1
ATOM 1355 O O . HIS A 1 182 ? -1.675 4.950 -14.572 1.00 91.06 182 HIS A O 1
ATOM 1361 N N . ASP A 1 183 ? -1.833 4.182 -16.672 1.00 90.12 183 ASP A N 1
ATOM 1362 C CA . ASP A 1 183 ? -3.291 4.337 -16.752 1.00 90.12 183 ASP A CA 1
ATOM 1363 C C . ASP A 1 183 ? -4.008 3.403 -15.764 1.00 90.12 183 ASP A C 1
ATOM 1365 O O . ASP A 1 183 ? -4.973 3.797 -15.102 1.00 90.12 183 ASP A O 1
ATOM 1369 N N . TRP A 1 184 ? -3.498 2.179 -15.591 1.00 93.81 184 TRP A N 1
ATOM 1370 C CA . TRP A 1 184 ? -4.041 1.233 -14.623 1.00 93.81 184 TRP A CA 1
ATOM 1371 C C . TRP A 1 184 ? -3.893 1.716 -13.173 1.00 93.81 184 TRP A C 1
ATOM 1373 O O . TRP A 1 184 ? -4.821 1.524 -12.395 1.00 93.81 184 TRP A O 1
ATOM 1383 N N . ILE A 1 185 ? -2.792 2.368 -12.785 1.00 92.38 185 ILE A N 1
ATOM 1384 C CA . ILE A 1 185 ? -2.626 2.916 -11.420 1.00 92.38 185 ILE A CA 1
ATOM 1385 C C . ILE A 1 185 ? -3.740 3.922 -11.095 1.00 92.38 185 ILE A C 1
ATOM 1387 O O . ILE A 1 185 ? -4.211 3.990 -9.965 1.00 92.38 185 ILE A O 1
ATOM 1391 N N . LEU A 1 186 ? -4.207 4.681 -12.087 1.00 85.62 186 LEU A N 1
ATOM 1392 C CA . LEU A 1 186 ? -5.219 5.717 -11.882 1.00 85.62 186 LEU A CA 1
ATOM 1393 C C . LEU A 1 186 ? -6.652 5.169 -11.829 1.00 85.62 186 LEU A C 1
ATOM 1395 O O . LEU A 1 186 ? -7.482 5.694 -11.087 1.00 85.62 186 LEU A O 1
ATOM 1399 N N . GLU A 1 187 ? -6.965 4.149 -12.630 1.00 87.94 187 GLU A N 1
ATOM 1400 C CA . GLU A 1 187 ? -8.356 3.718 -12.872 1.00 87.94 187 GLU A CA 1
ATOM 1401 C C . GLU A 1 187 ? -8.604 2.222 -12.623 1.00 87.94 187 GLU A C 1
ATOM 1403 O O . GLU A 1 187 ? -9.741 1.742 -12.682 1.00 87.94 187 GLU A O 1
ATOM 1408 N N . GLY A 1 188 ? -7.544 1.461 -12.369 1.00 90.31 188 GLY A N 1
ATOM 1409 C CA . GLY A 1 188 ? -7.574 0.021 -12.194 1.00 90.31 188 GLY A CA 1
ATOM 1410 C C . GLY A 1 188 ? -8.372 -0.407 -10.970 1.00 90.31 188 GLY A C 1
ATOM 1411 O O . GLY A 1 188 ? -8.546 0.321 -9.996 1.00 90.31 188 GLY A O 1
ATOM 1412 N N . THR A 1 189 ? -8.853 -1.646 -11.005 1.00 92.44 189 THR A N 1
ATOM 1413 C CA . THR A 1 189 ? -9.488 -2.286 -9.851 1.00 92.44 189 THR A CA 1
ATOM 1414 C C . THR A 1 189 ? -8.892 -3.667 -9.652 1.00 92.44 189 THR A C 1
ATOM 1416 O O . THR A 1 189 ? -8.620 -4.387 -10.617 1.00 92.44 189 THR A O 1
ATOM 1419 N N . MET A 1 190 ? -8.677 -4.037 -8.391 1.00 95.94 190 MET A N 1
ATOM 1420 C CA . MET A 1 190 ? -8.275 -5.394 -8.048 1.00 95.94 190 MET A CA 1
ATOM 1421 C C . MET A 1 190 ? -9.447 -6.357 -8.311 1.00 95.94 190 MET A C 1
ATOM 1423 O O . MET A 1 190 ? -10.578 -6.062 -7.909 1.00 95.94 190 MET A O 1
ATOM 1427 N N . PRO A 1 191 ? -9.218 -7.516 -8.954 1.00 95.81 191 PRO A N 1
ATOM 1428 C CA . PRO A 1 191 ? -10.257 -8.520 -9.138 1.00 95.81 191 PRO A CA 1
ATOM 1429 C C . PRO A 1 191 ? -10.834 -9.011 -7.805 1.00 95.81 191 PRO A C 1
ATOM 1431 O O . PRO A 1 191 ? -10.113 -9.233 -6.832 1.00 95.81 191 PRO A O 1
ATOM 1434 N N . GLN A 1 192 ? -12.147 -9.251 -7.774 1.00 93.75 192 GLN A N 1
ATOM 1435 C CA . GLN A 1 192 ? -12.800 -9.792 -6.584 1.00 93.75 192 GLN A CA 1
ATOM 1436 C C . GLN A 1 192 ? -12.232 -11.172 -6.220 1.00 93.75 192 GLN A C 1
ATOM 1438 O O . GLN A 1 192 ? -12.162 -12.065 -7.065 1.00 93.75 192 GLN A O 1
ATOM 1443 N N . GLY A 1 193 ? -11.898 -11.357 -4.942 1.00 94.81 193 GLY A N 1
ATOM 1444 C CA . GLY A 1 193 ? -11.386 -12.624 -4.416 1.00 94.81 193 GLY A CA 1
ATOM 1445 C C . GLY A 1 193 ? -9.927 -12.907 -4.770 1.00 94.81 193 GLY A C 1
ATOM 1446 O O . GLY A 1 193 ? -9.448 -13.999 -4.472 1.00 94.81 193 GLY A O 1
ATOM 1447 N N . TRP A 1 194 ? -9.228 -11.956 -5.398 1.00 98.12 194 TRP A N 1
ATOM 1448 C CA . TRP A 1 194 ? -7.778 -12.021 -5.499 1.00 98.12 194 TRP A CA 1
ATOM 1449 C C . TRP A 1 194 ? -7.144 -11.853 -4.112 1.00 98.12 194 TRP A C 1
ATOM 1451 O O . TRP A 1 194 ? -7.642 -11.084 -3.289 1.00 98.12 194 TRP A O 1
ATOM 1461 N N . VAL A 1 195 ? -6.064 -12.592 -3.869 1.00 97.88 195 VAL A N 1
ATOM 1462 C CA . VAL A 1 195 ? -5.253 -12.557 -2.646 1.00 97.88 195 VAL A CA 1
ATOM 1463 C C . VAL A 1 195 ? -3.781 -12.548 -3.044 1.00 97.88 195 VAL A C 1
ATOM 1465 O O . VAL A 1 195 ? -3.441 -13.145 -4.071 1.00 97.88 195 VAL A O 1
ATOM 1468 N N . CYS A 1 196 ? -2.929 -11.896 -2.249 1.00 97.69 196 CYS A N 1
ATOM 1469 C CA . CYS A 1 196 ? -1.495 -11.865 -2.529 1.00 97.69 196 CYS A CA 1
ATOM 1470 C C . CYS A 1 196 ? -0.870 -13.265 -2.451 1.00 97.69 196 CYS A C 1
ATOM 1472 O O . CYS A 1 196 ? -1.372 -14.155 -1.755 1.00 97.69 196 CYS A O 1
ATOM 1474 N N . GLU A 1 197 ? 0.226 -13.478 -3.185 1.00 97.75 197 GLU A N 1
ATOM 1475 C CA . GLU A 1 197 ? 0.852 -14.799 -3.349 1.00 97.75 197 GLU A CA 1
ATOM 1476 C C . GLU A 1 197 ? 1.236 -15.440 -2.001 1.00 97.75 197 GLU A C 1
ATOM 1478 O O . GLU A 1 197 ? 1.240 -16.669 -1.884 1.00 97.75 197 GLU A O 1
ATOM 1483 N N . GLN A 1 198 ? 1.540 -14.624 -0.982 1.00 97.81 198 GLN A N 1
ATOM 1484 C CA . GLN A 1 198 ? 2.021 -15.072 0.333 1.00 97.81 198 GLN A CA 1
ATOM 1485 C C . GLN A 1 198 ? 1.158 -14.624 1.531 1.00 97.81 198 GLN A C 1
ATOM 1487 O O . GLN A 1 198 ? 1.681 -14.559 2.655 1.00 97.81 198 GLN A O 1
ATOM 1492 N N . ALA A 1 199 ? -0.134 -14.347 1.303 1.00 89.88 199 ALA A N 1
ATOM 1493 C CA . ALA A 1 199 ? -1.123 -14.063 2.354 1.00 89.88 199 ALA A CA 1
ATOM 1494 C C . ALA A 1 199 ? -1.155 -15.153 3.440 1.00 89.88 199 ALA A C 1
ATOM 1496 O O . ALA A 1 199 ? -1.060 -16.359 3.112 1.00 89.88 199 ALA A O 1
#

Secondary structure (DSSP, 8-state):
----HHHHHHHHHHHHHHHHHHHHHHHHTT---HHHHHHHHHHHHHHHHHIIIIIHHHHHHTT-HHHHHHHHHHHHHHHHHHHHHHHHHHHHHHHHHHHHT--------------------------------PPPPTT-HHHHHHHHHHHHHHHHHHHHHHHHHHHHHHHHS-HHHHHHHHHHHHH--PPTT---TT-

Sequence (199 aa):
MENTLTEALEREHDEIDAGLEAFGEGLDAGNFREDELTRAAQALRRHIYLEETFLFPPLRAAGMLPPVLVMLREHGEIWRTLDALEDEVAILKASSAASSGTETVTKTGTETGTETGTVAGSSTGEGVGTDTGAHPLPGSGAAADHCHDLLEILAEHNAKEEPIIYPQGDIVLAPDVKADLHDWILEGTMPQGWVCEQA

Solvent-accessible surface area (backbone atoms only — not comparable to full-atom values): 11677 Å² total; per-residue (Å²): 127,89,77,48,55,47,63,51,50,55,51,49,49,55,53,30,52,53,20,46,50,55,22,35,55,18,32,48,50,44,39,87,42,64,73,34,43,56,51,19,54,52,48,49,56,32,49,54,47,47,37,66,71,62,52,44,55,60,41,41,75,73,68,42,44,72,65,49,56,50,51,47,51,47,50,14,50,52,46,48,38,49,51,52,25,54,50,42,46,52,53,44,52,54,54,52,56,62,65,69,73,74,74,90,76,85,83,82,81,89,87,86,85,89,86,86,84,89,83,88,80,92,79,90,84,83,78,92,69,86,77,66,88,52,49,56,31,87,80,38,62,68,30,38,51,32,42,53,53,42,52,52,52,47,55,59,47,48,70,50,37,59,83,53,50,34,61,47,48,69,70,72,49,54,72,66,59,41,50,55,50,46,54,36,75,76,72,58,75,64,63,88,90,69,73,65,98,47,94

Foldseek 3Di:
DPQFLLNLLVVLLVLLLVLLVVQLVCQQLQHHDVVSLVVSLQSLQLSLLLCQPQQLVLCVVVVVVVLSVVLLQLSLVLQVLSVQLVVLVVVLVVVVVVVVPPDPDDDDDDDDDDDDDDDDDDDDDDDDDPPVVRHGNPSCVSSSVSSVVSSVSSVVSCVSCSVPRRVVSSVRDDPVSRVVSSVCSVPNGDDPPDDRPND